Protein AF-A0A956IY37-F1 (afdb_monomer)

Foldseek 3Di:
DQDKDKDKDWDWDAAPVRDIDIDIDMDIDRDPVPDDDPVVVVVVVVVVVVVSVCVSPDDDDADADDDDDDDPVRVVVCCCVVPVCLVPPVQLPDPVHPVPCVPVPPPDPVRVVVCVVPPPPDAALVVPQDPLGQNAAEFDADPVNQWGKDKDWWAPPPPQWDDRNPFKIKHKYKYFDAAWDKKKKAKADPQVFFKKKWKWHRDPDDPDTDTDIDTHGDIDIDTDHGTMMMMITMTGYPRIGMMMMIIGGDDPPVPPPPDDDD

Mean predicted aligned error: 15.38 Å

Solvent-accessible surface area (backbone atoms only — not comparable to full-atom values): 15521 Å² total; per-residue (Å²): 132,82,68,75,42,73,52,77,47,81,46,76,44,68,25,96,87,68,49,76,44,76,46,78,52,77,49,76,38,73,48,77,85,72,53,76,49,74,68,54,50,53,54,51,50,54,50,51,52,54,51,48,52,50,59,52,69,48,80,85,78,70,81,76,67,74,93,79,88,69,54,75,66,62,43,52,49,49,46,39,68,71,42,47,64,48,67,34,69,74,42,42,72,35,89,92,45,86,38,77,51,61,86,51,77,92,59,50,73,65,57,54,46,52,51,56,74,67,43,72,83,72,74,55,54,82,85,59,72,62,83,44,56,55,43,35,61,64,56,56,64,43,95,84,64,54,30,35,59,45,78,45,69,33,34,88,87,34,94,67,46,43,62,39,79,80,52,40,31,31,34,62,29,14,42,74,37,88,63,58,47,48,28,40,38,36,31,48,39,61,65,89,51,62,33,34,38,40,37,32,52,43,47,100,47,91,87,75,46,68,73,49,75,40,44,38,72,38,73,46,80,43,81,42,63,58,43,56,25,31,36,34,41,35,22,34,59,98,46,60,45,63,41,33,40,39,39,36,62,54,78,78,79,89,75,86,84,86,86,85,80,132

Secondary structure (DSSP, 8-state):
----EEEEEEEEEE-TTS-EEEEEEEEEESSGGGSPPHHHHHHHHHHHHHHHHHHHTSPPPPP--S-----HHHHHHHHIIIIIGGG-HHHHT-TTS--TTTT-TT--HHHHHHHHHHS-----GGG-S---STTSPBPPBPTTSSEEEEEEEESTTSTT-EE-SSSEEEEEEEEEESS-EEEEEEEES-GGGT-EEEEEE--SSTT-S--EEEETT-EEEEEE-SEEEEEEEEEETT--EEEEEEEEEPP--TTSSS----

Structure (mmCIF, N/CA/C/O backbone):
data_AF-A0A956IY37-F1
#
_entry.id   AF-A0A956IY37-F1
#
loop_
_atom_site.group_PDB
_atom_site.id
_atom_site.type_symbol
_atom_site.label_atom_id
_atom_site.label_alt_id
_atom_site.label_comp_id
_atom_site.label_asym_id
_atom_site.label_entity_id
_atom_site.label_seq_id
_atom_site.pdbx_PDB_ins_code
_atom_site.Cartn_x
_atom_site.Cartn_y
_atom_site.Cartn_z
_atom_site.occupancy
_atom_site.B_iso_or_equiv
_atom_site.auth_seq_id
_atom_site.auth_comp_id
_atom_site.auth_asym_id
_atom_site.auth_atom_id
_atom_site.pdbx_PDB_model_num
ATOM 1 N N . ARG A 1 1 ? -2.951 0.974 46.883 1.00 65.00 1 ARG A N 1
ATOM 2 C CA . ARG A 1 1 ? -3.336 0.936 45.451 1.00 65.00 1 ARG A CA 1
ATOM 3 C C . ARG A 1 1 ? -4.842 1.131 45.406 1.00 65.00 1 ARG A C 1
ATOM 5 O O . ARG A 1 1 ? -5.520 0.386 46.097 1.00 65.00 1 ARG A O 1
ATOM 12 N N . LEU A 1 2 ? -5.338 2.161 44.720 1.00 73.81 2 LEU A N 1
ATOM 13 C CA . LEU A 1 2 ? -6.784 2.332 44.540 1.00 73.81 2 LEU A CA 1
ATOM 14 C C . LEU A 1 2 ? -7.316 1.191 43.657 1.00 73.81 2 LEU A C 1
ATOM 16 O O . LEU A 1 2 ? -6.579 0.760 42.763 1.00 73.81 2 LEU A O 1
ATOM 20 N N . PRO A 1 3 ? -8.529 0.671 43.914 1.00 84.81 3 PRO A N 1
ATOM 21 C CA . PRO A 1 3 ? -9.141 -0.313 43.035 1.00 84.81 3 PRO A CA 1
ATOM 22 C C . PRO A 1 3 ? -9.366 0.305 41.652 1.00 84.81 3 PRO A C 1
ATOM 24 O O . PRO A 1 3 ? -9.651 1.494 41.525 1.00 84.81 3 PRO A O 1
ATOM 27 N N . LEU A 1 4 ? -9.195 -0.511 40.620 1.00 92.38 4 LEU A N 1
ATOM 28 C CA . LEU A 1 4 ? -9.444 -0.144 39.233 1.00 92.38 4 LEU A CA 1
ATOM 29 C C . LEU A 1 4 ? -10.646 -0.944 38.756 1.00 92.38 4 LEU A C 1
ATOM 31 O O . LEU A 1 4 ? -10.737 -2.141 39.036 1.00 92.38 4 LEU A O 1
ATOM 35 N N . TRP A 1 5 ? -11.550 -0.283 38.044 1.00 95.00 5 TRP A N 1
ATOM 36 C CA . TRP A 1 5 ? -12.765 -0.894 37.528 1.00 95.00 5 TRP A CA 1
ATOM 37 C C . TRP A 1 5 ? -12.710 -0.891 36.012 1.00 95.00 5 TRP A C 1
ATOM 39 O O . TRP A 1 5 ? -12.365 0.117 35.394 1.00 95.00 5 TRP A O 1
ATOM 49 N N . GLN A 1 6 ? -13.050 -2.027 35.414 1.00 95.31 6 GLN A N 1
ATOM 50 C CA . GLN A 1 6 ? -13.080 -2.165 33.970 1.00 95.31 6 GLN A CA 1
ATOM 51 C C . GLN A 1 6 ? -14.354 -2.870 33.532 1.00 95.31 6 GLN A C 1
ATOM 53 O O . GLN A 1 6 ? -14.733 -3.899 34.091 1.00 95.31 6 GLN A O 1
ATOM 58 N N . VAL A 1 7 ? -14.972 -2.335 32.485 1.00 96.06 7 VAL A N 1
ATOM 59 C CA . VAL A 1 7 ? -15.970 -3.050 31.694 1.00 96.06 7 VAL A CA 1
ATOM 60 C C . VAL A 1 7 ? -15.386 -3.277 30.311 1.00 96.06 7 VAL A C 1
ATOM 62 O O . VAL A 1 7 ? -15.008 -2.331 29.617 1.00 96.06 7 VAL A O 1
ATOM 65 N N . LEU A 1 8 ? -15.316 -4.549 29.929 1.00 95.94 8 LEU A N 1
ATOM 66 C CA . LEU A 1 8 ? -14.858 -5.000 28.626 1.00 95.94 8 LEU A CA 1
ATOM 67 C C . LEU A 1 8 ? -16.022 -5.679 27.906 1.00 95.94 8 LEU A C 1
ATOM 69 O O . LEU A 1 8 ? -16.653 -6.582 28.455 1.00 95.94 8 LEU A O 1
ATOM 73 N N . VAL A 1 9 ? -16.286 -5.265 26.672 1.00 96.44 9 VAL A N 1
ATOM 74 C CA . VAL A 1 9 ? -17.235 -5.933 25.780 1.00 96.44 9 VAL A CA 1
ATOM 75 C C . VAL A 1 9 ? -16.490 -6.334 24.521 1.00 96.44 9 VAL A C 1
ATOM 77 O O . VAL A 1 9 ? -15.959 -5.478 23.816 1.00 96.44 9 VAL A O 1
ATOM 80 N N . ASN A 1 10 ? -16.480 -7.632 24.238 1.00 97.06 10 ASN A N 1
ATOM 81 C CA . ASN A 1 10 ? -15.944 -8.181 23.002 1.00 97.06 10 ASN A CA 1
ATOM 82 C C . ASN A 1 10 ? -17.111 -8.565 22.098 1.00 97.06 10 ASN A C 1
ATOM 84 O O . ASN A 1 10 ? -18.028 -9.273 22.516 1.00 97.06 10 ASN A O 1
ATOM 88 N N . LEU A 1 11 ? -17.080 -8.059 20.876 1.00 96.75 11 LEU A N 1
ATOM 89 C CA . LEU A 1 11 ? -18.036 -8.352 19.826 1.00 96.75 11 LEU A CA 1
ATOM 90 C C . LEU A 1 11 ? -17.279 -9.018 18.686 1.00 96.75 11 LEU A C 1
ATOM 92 O O . LEU A 1 11 ? -16.176 -8.600 18.337 1.00 96.75 11 LEU A O 1
ATOM 96 N N . GLU A 1 12 ? -17.899 -10.013 18.074 1.00 96.25 12 GLU A N 1
ATOM 97 C CA . GLU A 1 12 ? -17.374 -10.664 16.885 1.00 96.25 12 GLU A CA 1
ATOM 98 C C . GLU A 1 12 ? -18.498 -10.779 15.863 1.00 96.25 12 GLU A C 1
ATOM 100 O O . GLU A 1 12 ? -19.635 -11.119 16.198 1.00 96.25 12 GLU A O 1
ATOM 105 N N . LEU A 1 13 ? -18.188 -10.432 14.619 1.00 95.69 13 LEU A N 1
ATOM 106 C CA . LEU A 1 13 ? -19.083 -10.600 13.487 1.00 95.69 13 LEU A CA 1
ATOM 107 C C . LEU A 1 13 ? -18.309 -11.279 12.365 1.00 95.69 13 LEU A C 1
ATOM 109 O O . LEU A 1 13 ? -17.258 -10.792 11.967 1.00 95.69 13 LEU A O 1
ATOM 113 N N . THR A 1 14 ? -18.837 -12.375 11.838 1.00 93.00 14 THR A N 1
ATOM 114 C CA . THR A 1 14 ? -18.256 -13.066 10.684 1.00 93.00 14 THR A CA 1
ATOM 115 C C . THR A 1 14 ? -18.947 -12.581 9.412 1.00 93.00 14 THR A C 1
ATOM 117 O O . THR A 1 14 ? -20.179 -12.545 9.352 1.00 93.00 14 THR A O 1
ATOM 120 N N . SER A 1 15 ? -18.173 -12.170 8.407 1.00 88.56 15 SER A N 1
ATOM 121 C CA . SER A 1 15 ? -18.704 -11.788 7.095 1.00 88.56 15 SER A CA 1
ATOM 122 C C . SER A 1 15 ? -19.242 -13.005 6.329 1.00 88.56 15 SER A C 1
ATOM 124 O O . SER A 1 15 ? -18.978 -14.151 6.696 1.00 88.56 15 SER A O 1
ATOM 126 N N . GLY A 1 16 ? -19.970 -12.767 5.231 1.00 84.62 16 GLY A N 1
ATOM 127 C CA . GLY A 1 16 ? -20.423 -13.845 4.338 1.00 84.62 16 GLY A CA 1
ATOM 128 C C . GLY A 1 16 ? -19.272 -14.661 3.731 1.00 84.62 16 GLY A C 1
ATOM 129 O O . GLY A 1 16 ? -19.440 -15.846 3.471 1.00 84.62 16 GLY A O 1
ATOM 130 N N . GLU A 1 17 ? -18.093 -14.048 3.603 1.00 83.38 17 GLU A N 1
ATOM 131 C CA . GLU A 1 17 ? -16.849 -14.663 3.115 1.00 83.38 17 GLU A CA 1
ATOM 132 C C . GLU A 1 17 ? -16.040 -15.358 4.233 1.00 83.38 17 GLU A C 1
ATOM 134 O O . GLU A 1 17 ? -14.894 -15.752 4.032 1.00 83.38 17 GLU A O 1
ATOM 139 N N . GLY A 1 18 ? -16.591 -15.472 5.447 1.00 87.50 18 GLY A N 1
ATOM 140 C CA . GLY A 1 18 ? -15.930 -16.140 6.574 1.00 87.50 18 GLY A CA 1
ATOM 141 C C . GLY A 1 18 ? -14.864 -15.306 7.298 1.00 87.50 18 GLY A C 1
ATOM 142 O O . GLY A 1 18 ? -14.154 -15.837 8.150 1.00 87.50 18 GLY A O 1
ATOM 143 N N . VAL A 1 19 ? -14.742 -14.006 7.008 1.00 87.50 19 VAL A N 1
ATOM 144 C CA . VAL A 1 19 ? -13.769 -13.115 7.665 1.00 87.50 19 VAL A CA 1
ATOM 145 C C . VAL A 1 19 ? -14.327 -12.614 8.996 1.00 87.50 19 VAL A C 1
ATOM 147 O O . VAL A 1 19 ? -15.403 -12.015 9.035 1.00 87.50 19 VAL A O 1
ATOM 150 N N . ALA A 1 20 ? -13.593 -12.823 10.090 1.00 92.25 20 ALA A N 1
ATOM 151 C CA . ALA A 1 20 ? -13.956 -12.291 11.400 1.00 92.25 20 ALA A CA 1
ATOM 152 C C . ALA A 1 20 ? -13.642 -10.789 11.499 1.00 92.25 20 ALA A C 1
ATOM 154 O O . ALA A 1 20 ? -12.537 -10.342 11.193 1.00 92.25 20 ALA A O 1
ATOM 155 N N . VAL A 1 21 ? -14.614 -10.018 11.978 1.00 93.94 21 VAL A N 1
ATOM 156 C CA . VAL A 1 21 ? -14.502 -8.593 12.298 1.00 93.94 21 VAL A CA 1
ATOM 157 C C . VAL A 1 21 ? -14.614 -8.458 13.818 1.00 93.94 21 VAL A C 1
ATOM 159 O O . VAL A 1 21 ? -15.727 -8.329 14.335 1.00 93.94 21 VAL A O 1
ATOM 162 N N . PRO A 1 22 ? -13.498 -8.548 14.562 1.00 95.81 22 PRO A N 1
ATOM 163 C CA . PRO A 1 22 ? -13.513 -8.376 16.007 1.00 95.81 22 PRO A CA 1
ATOM 164 C C . PRO A 1 22 ? -13.653 -6.895 16.373 1.00 95.81 22 PRO A C 1
ATOM 166 O O . PRO A 1 22 ? -13.124 -6.010 15.698 1.00 95.81 22 PRO A O 1
ATOM 169 N N . TRP A 1 23 ? -14.343 -6.618 17.476 1.00 95.38 23 TRP A N 1
ATOM 170 C CA . TRP A 1 23 ? -14.463 -5.275 18.029 1.00 95.38 23 TRP A CA 1
ATOM 171 C C . TRP A 1 23 ? -14.466 -5.313 19.553 1.00 95.38 23 TRP A C 1
ATOM 173 O O . TRP A 1 23 ? -15.234 -6.055 20.164 1.00 95.38 23 TRP A O 1
ATOM 183 N N . THR A 1 24 ? -13.660 -4.457 20.175 1.00 95.31 24 THR A N 1
ATOM 184 C CA . THR A 1 24 ? -13.558 -4.373 21.634 1.00 95.31 24 THR A CA 1
ATOM 185 C C . THR A 1 24 ? -13.940 -2.979 22.114 1.00 95.31 24 THR A C 1
ATOM 187 O O . THR A 1 24 ? -13.387 -1.971 21.670 1.00 95.31 24 THR A O 1
ATOM 190 N N . LEU A 1 25 ? -14.884 -2.923 23.053 1.00 94.44 25 LEU A N 1
ATOM 191 C CA . LEU A 1 25 ? -15.194 -1.732 23.840 1.00 94.44 25 LEU A CA 1
ATOM 192 C C . LEU A 1 25 ? -14.576 -1.913 25.225 1.00 94.44 25 LEU A C 1
ATOM 194 O O . LEU A 1 25 ? -14.802 -2.935 25.871 1.00 94.44 25 LEU A O 1
ATOM 198 N N . SER A 1 26 ? -13.797 -0.934 25.675 1.00 94.44 26 SER A N 1
ATOM 199 C CA . SER A 1 26 ? -13.133 -0.973 26.977 1.00 94.44 26 SER A CA 1
ATOM 200 C C . SER A 1 26 ? -13.315 0.358 27.687 1.00 94.44 26 SER A C 1
ATOM 202 O O . SER A 1 26 ? -12.871 1.392 27.189 1.00 94.44 26 SER A O 1
ATOM 204 N N . HIS A 1 27 ? -13.926 0.306 28.867 1.00 95.31 27 HIS A N 1
ATOM 205 C CA . HIS A 1 27 ? -14.051 1.429 29.792 1.00 95.31 27 HIS A CA 1
ATOM 206 C C . HIS A 1 27 ? -13.256 1.099 31.042 1.00 95.31 27 HIS A C 1
ATOM 208 O O . HIS A 1 27 ? -13.514 0.076 31.672 1.00 95.31 27 HIS A O 1
ATOM 214 N N . PHE A 1 28 ? -12.277 1.935 31.372 1.00 94.06 28 PHE A N 1
ATOM 215 C CA . PHE A 1 28 ? -11.382 1.747 32.508 1.00 94.06 28 PHE A CA 1
ATOM 216 C C . PHE A 1 28 ? -11.399 3.009 33.366 1.00 94.06 28 PHE A C 1
ATOM 218 O O . PHE A 1 28 ? -11.067 4.088 32.876 1.00 94.06 28 PHE A O 1
ATOM 225 N N . VAL A 1 29 ? -11.797 2.869 34.628 1.00 94.81 29 VAL A N 1
ATOM 226 C CA . VAL A 1 29 ? -12.052 3.994 35.535 1.00 94.81 29 VAL A CA 1
ATOM 227 C C . VAL A 1 29 ? -11.498 3.721 36.930 1.00 94.81 29 VAL A C 1
ATOM 229 O O . VAL A 1 29 ? -11.239 2.575 37.316 1.00 94.81 29 VAL A O 1
ATOM 232 N N . ARG A 1 30 ? -11.290 4.795 37.695 1.00 94.12 30 ARG A N 1
ATOM 233 C CA . ARG A 1 30 ? -10.834 4.711 39.093 1.00 94.12 30 ARG A CA 1
ATOM 234 C C . ARG A 1 30 ? -11.999 4.715 40.076 1.00 94.12 30 ARG A C 1
ATOM 236 O O . ARG A 1 30 ? -11.871 4.140 41.153 1.00 94.12 30 ARG A O 1
ATOM 243 N N . ASP A 1 31 ? -13.115 5.324 39.694 1.00 93.00 31 ASP A N 1
ATOM 244 C CA . ASP A 1 31 ? -14.351 5.356 40.468 1.00 93.00 31 ASP A CA 1
ATOM 245 C C . ASP A 1 31 ? -15.429 4.539 39.731 1.00 93.00 31 ASP A C 1
ATOM 247 O O . ASP A 1 31 ? -15.702 4.813 38.562 1.00 93.00 31 ASP A O 1
ATOM 251 N N . PRO A 1 32 ? -16.053 3.525 40.360 1.00 92.44 32 PRO A N 1
ATOM 252 C CA . PRO A 1 32 ? -17.099 2.736 39.712 1.00 92.44 32 PRO A CA 1
ATOM 253 C C . PRO A 1 32 ? -18.319 3.571 39.291 1.00 92.44 32 PRO A C 1
ATOM 255 O O . PRO A 1 32 ? -19.050 3.143 38.400 1.00 92.44 32 PRO A O 1
ATOM 258 N N . ALA A 1 33 ? -18.542 4.751 39.881 1.00 93.81 33 ALA A N 1
ATOM 259 C CA . ALA A 1 33 ? -19.596 5.671 39.458 1.00 93.81 33 ALA A CA 1
ATOM 260 C C . ALA A 1 33 ? -19.339 6.291 38.069 1.00 93.81 33 ALA A C 1
ATOM 262 O O . ALA A 1 33 ? -20.278 6.766 37.434 1.00 93.81 33 ALA A O 1
ATOM 263 N N . GLU A 1 34 ? -18.094 6.258 37.580 1.00 94.38 34 GLU A N 1
ATOM 264 C CA . GLU A 1 34 ? -17.718 6.701 36.230 1.00 94.38 34 GLU A CA 1
ATOM 265 C C . GLU A 1 34 ? -17.950 5.616 35.167 1.00 94.38 34 GLU A C 1
ATOM 267 O O . GLU A 1 34 ? -17.789 5.876 33.972 1.00 94.38 34 GLU A O 1
ATOM 272 N N . LEU A 1 35 ? -18.313 4.389 35.567 1.00 95.88 35 LEU A N 1
ATOM 273 C CA . LEU A 1 35 ? -18.643 3.342 34.608 1.00 95.88 35 LEU A CA 1
ATOM 274 C C . LEU A 1 35 ? -19.881 3.737 33.790 1.00 95.88 35 LEU A C 1
ATOM 276 O O . LEU A 1 35 ? -20.847 4.282 34.332 1.00 95.88 35 LEU A O 1
ATOM 280 N N . PRO A 1 36 ? -19.901 3.420 32.485 1.00 96.12 36 PRO A N 1
ATOM 281 C CA . PRO A 1 36 ? -21.053 3.712 31.652 1.00 96.12 36 PRO A CA 1
ATOM 282 C C . PRO A 1 36 ? -22.284 2.955 32.150 1.00 96.12 36 PRO A C 1
ATOM 284 O O . PRO A 1 36 ? -22.212 1.795 32.571 1.00 96.12 36 PRO A O 1
ATOM 287 N N . SER A 1 37 ? -23.448 3.592 32.034 1.00 96.50 37 SER A N 1
ATOM 288 C CA . SER A 1 37 ? -24.704 2.916 32.326 1.00 96.50 37 SER A CA 1
ATOM 289 C C . SER A 1 37 ? -24.931 1.750 31.355 1.00 96.50 37 SER A C 1
ATOM 291 O O . SER A 1 37 ? -24.447 1.738 30.219 1.00 96.50 37 SER A O 1
ATOM 293 N N . VAL A 1 38 ? -25.759 0.781 31.754 1.00 95.31 38 VAL A N 1
ATOM 294 C CA . VAL A 1 38 ? -26.178 -0.310 30.855 1.00 95.31 38 VAL A CA 1
ATOM 295 C C . VAL A 1 38 ? -26.846 0.237 29.583 1.00 95.31 38 VAL A C 1
ATOM 297 O O . VAL A 1 38 ? -26.721 -0.353 28.508 1.00 95.31 38 VAL A O 1
ATOM 300 N N . GLY A 1 39 ? -27.558 1.365 29.685 1.00 97.50 39 GLY A N 1
ATOM 301 C CA . GLY A 1 39 ? -28.175 2.037 28.541 1.00 97.50 39 GLY A CA 1
ATOM 302 C C . GLY A 1 39 ? -27.140 2.581 27.554 1.00 97.50 39 GLY A C 1
ATOM 303 O O . GLY A 1 39 ? -27.269 2.354 26.347 1.00 97.50 39 GLY A O 1
ATOM 304 N N . ASP A 1 40 ? -26.093 3.228 28.066 1.00 96.75 40 ASP A N 1
ATOM 305 C CA . ASP A 1 40 ? -25.008 3.788 27.257 1.00 96.75 40 ASP A CA 1
ATOM 306 C C . ASP A 1 40 ? -24.176 2.691 26.595 1.00 96.75 40 ASP A C 1
ATOM 308 O O . ASP A 1 40 ? -23.954 2.751 25.383 1.00 96.75 40 ASP A O 1
ATOM 312 N N . LEU A 1 41 ? -23.838 1.629 27.336 1.00 96.94 41 LEU A N 1
ATOM 313 C CA . LEU A 1 41 ? -23.167 0.447 26.785 1.00 96.94 41 LEU A CA 1
ATOM 314 C C . LEU A 1 41 ? -23.974 -0.169 25.640 1.00 96.94 41 LEU A C 1
ATOM 316 O O . LEU A 1 41 ? -23.436 -0.412 24.564 1.00 96.94 41 LEU A O 1
ATOM 320 N N . LYS A 1 42 ? -25.291 -0.355 25.811 1.00 97.31 42 LYS A N 1
ATOM 321 C CA . LYS A 1 42 ? -26.158 -0.871 24.735 1.00 97.31 42 LYS A CA 1
ATOM 322 C C . LYS A 1 42 ? -26.152 0.038 23.506 1.00 97.31 42 LYS A C 1
ATOM 324 O O . LYS A 1 42 ? -26.185 -0.456 22.379 1.00 97.31 42 LYS A O 1
ATOM 329 N N . LYS A 1 43 ? -26.144 1.359 23.697 1.00 98.00 43 LYS A N 1
ATOM 330 C CA . LYS A 1 43 ? -26.094 2.330 22.597 1.00 98.00 43 LYS A CA 1
ATOM 331 C C . LYS A 1 43 ? -24.757 2.264 21.858 1.00 98.00 43 LYS A C 1
ATOM 333 O O . LYS A 1 43 ? -24.754 2.273 20.628 1.00 98.00 43 LYS A O 1
ATOM 338 N N . GLU A 1 44 ? -23.651 2.160 22.585 1.00 97.31 44 GLU A N 1
ATOM 339 C CA . GLU A 1 44 ? -22.310 2.013 22.018 1.00 97.31 44 GLU A CA 1
ATOM 340 C C . GLU A 1 44 ? -22.154 0.684 21.269 1.00 97.31 44 GLU A C 1
ATOM 342 O O . GLU A 1 44 ? -21.752 0.685 20.108 1.00 97.31 44 GLU A O 1
ATOM 347 N N . MET A 1 45 ? -22.593 -0.429 21.864 1.00 97.56 45 MET A N 1
ATOM 348 C CA . MET A 1 45 ? -22.603 -1.747 21.222 1.00 97.56 45 MET A CA 1
ATOM 349 C C . MET A 1 45 ? -23.394 -1.735 19.911 1.00 97.56 45 MET A C 1
ATOM 351 O O . MET A 1 45 ? -22.926 -2.263 18.909 1.00 97.56 45 MET A O 1
ATOM 355 N N . ARG A 1 46 ? -24.572 -1.097 19.869 1.00 97.75 46 ARG A N 1
ATOM 356 C CA . ARG A 1 46 ? -25.353 -0.980 18.622 1.00 97.75 46 ARG A CA 1
ATOM 357 C C . ARG A 1 46 ? -24.610 -0.203 17.536 1.00 97.75 46 ARG A C 1
ATOM 359 O O . ARG A 1 46 ? -24.679 -0.596 16.374 1.00 97.75 46 ARG A O 1
ATOM 366 N N . ARG A 1 47 ? -23.897 0.870 17.901 1.00 97.25 47 ARG A N 1
ATOM 367 C CA . ARG A 1 47 ? -23.057 1.633 16.962 1.00 97.25 47 ARG A CA 1
ATOM 368 C C . ARG A 1 47 ? -21.896 0.785 16.447 1.00 97.25 47 ARG A C 1
ATOM 370 O O . ARG A 1 47 ? -21.692 0.739 15.238 1.00 97.25 47 ARG A O 1
ATOM 377 N N . ALA A 1 48 ? -21.208 0.069 17.337 1.00 96.50 48 ALA A N 1
ATOM 378 C CA . ALA A 1 48 ? -20.137 -0.851 16.965 1.00 96.50 48 ALA A CA 1
ATOM 379 C C . ALA A 1 48 ? -20.643 -1.930 15.997 1.00 96.50 48 ALA A C 1
ATOM 381 O O . ALA A 1 48 ? -20.075 -2.100 14.927 1.00 96.50 48 ALA A O 1
ATOM 382 N N . ILE A 1 49 ? -21.782 -2.570 16.288 1.00 97.00 49 ILE A N 1
ATOM 383 C CA . ILE A 1 49 ? -22.394 -3.574 15.399 1.00 97.00 49 ILE A CA 1
ATOM 384 C C . ILE A 1 49 ? -22.722 -2.984 14.020 1.00 97.00 49 ILE A C 1
ATOM 386 O O . ILE A 1 49 ? -22.521 -3.646 13.003 1.00 97.00 49 ILE A O 1
ATOM 390 N N . GLN A 1 50 ? -23.219 -1.745 13.954 1.00 97.31 50 GLN A N 1
ATOM 391 C CA . GLN A 1 50 ? -23.483 -1.080 12.676 1.00 97.31 50 GLN A CA 1
ATOM 392 C C . GLN A 1 50 ? -22.193 -0.870 11.868 1.00 97.31 50 GLN A C 1
ATOM 394 O O . GLN A 1 50 ? -22.183 -1.142 10.669 1.00 97.31 50 GLN A O 1
ATOM 399 N N . GLN A 1 51 ? -21.107 -0.441 12.516 1.00 95.38 51 GLN A N 1
ATOM 400 C CA . GLN A 1 51 ? -19.799 -0.283 11.872 1.00 95.38 51 GLN A CA 1
ATOM 401 C C . GLN A 1 51 ? -19.212 -1.630 11.436 1.00 95.38 51 GLN A C 1
ATOM 403 O O . GLN A 1 51 ? -18.760 -1.759 10.302 1.00 95.38 51 GLN A O 1
ATOM 408 N N . MET A 1 52 ? -19.287 -2.655 12.287 1.00 96.44 52 MET A N 1
ATOM 409 C CA . MET A 1 52 ? -18.836 -4.011 11.962 1.00 96.44 52 MET A CA 1
ATOM 410 C C . MET A 1 52 ? -19.559 -4.557 10.729 1.00 96.44 52 MET A C 1
ATOM 412 O O . MET A 1 52 ? 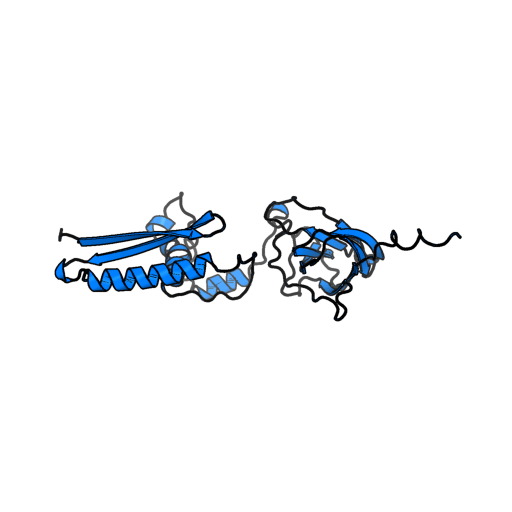-18.922 -5.146 9.864 1.00 96.44 52 MET A O 1
ATOM 416 N N . ARG A 1 53 ? -20.872 -4.314 10.601 1.00 95.56 53 ARG A N 1
ATOM 417 C CA . ARG A 1 53 ? -21.642 -4.691 9.404 1.00 95.56 53 ARG A CA 1
ATOM 418 C C . ARG A 1 53 ? -21.160 -3.968 8.151 1.00 95.56 53 ARG A C 1
ATOM 420 O O . ARG A 1 53 ? -21.035 -4.611 7.118 1.00 95.56 53 ARG A O 1
ATOM 427 N N . GLN A 1 54 ? -20.868 -2.670 8.244 1.00 94.56 54 GLN A N 1
ATOM 428 C CA . GLN A 1 54 ? -20.321 -1.905 7.118 1.00 94.56 54 GLN A CA 1
ATOM 429 C C . GLN A 1 54 ? -18.961 -2.453 6.679 1.00 94.56 54 GLN A C 1
ATOM 431 O O . GLN A 1 54 ? -18.761 -2.662 5.487 1.00 94.56 54 GLN A O 1
ATOM 436 N N . ILE A 1 55 ? -18.069 -2.743 7.633 1.00 91.88 55 ILE A N 1
ATOM 437 C CA . ILE A 1 55 ? -16.750 -3.339 7.369 1.00 91.88 55 ILE A CA 1
ATOM 438 C C . ILE A 1 55 ? -16.901 -4.722 6.733 1.00 91.88 55 ILE A C 1
ATOM 440 O O . ILE A 1 55 ? -16.263 -5.004 5.728 1.00 91.88 55 ILE A O 1
ATOM 444 N N . ALA A 1 56 ? -17.776 -5.570 7.274 1.00 93.06 56 ALA A N 1
ATOM 445 C CA . ALA A 1 56 ? -17.998 -6.914 6.752 1.00 93.06 56 ALA A CA 1
ATOM 446 C C . ALA A 1 56 ? -18.592 -6.929 5.336 1.00 93.06 56 ALA A C 1
ATOM 448 O O . ALA A 1 56 ? -18.380 -7.891 4.605 1.00 93.06 56 ALA A O 1
ATOM 449 N N . SER A 1 57 ? -19.335 -5.884 4.958 1.00 91.38 57 SER A N 1
ATOM 450 C CA . SER A 1 57 ? -19.853 -5.691 3.597 1.00 91.38 57 SER A CA 1
ATOM 451 C C . SER A 1 57 ? -18.920 -4.896 2.680 1.00 91.38 57 SER A C 1
ATOM 453 O O . SER A 1 57 ? -19.245 -4.701 1.511 1.00 91.38 57 SER A O 1
ATOM 455 N N . ALA A 1 58 ? -17.813 -4.364 3.205 1.00 90.12 58 ALA A N 1
ATOM 456 C CA . ALA A 1 58 ? -16.924 -3.513 2.432 1.00 90.12 58 ALA A CA 1
ATOM 457 C C . ALA A 1 58 ? -16.179 -4.346 1.377 1.00 90.12 58 ALA A C 1
ATOM 459 O O . ALA A 1 58 ? -15.786 -5.482 1.655 1.00 90.12 58 ALA A O 1
ATOM 460 N N . PRO A 1 59 ? -15.953 -3.795 0.172 1.00 84.50 59 PRO A N 1
ATOM 461 C CA . PRO A 1 59 ? -15.172 -4.482 -0.842 1.00 84.50 59 PRO A CA 1
ATOM 462 C C . PRO A 1 59 ? -13.743 -4.698 -0.343 1.00 84.50 59 PRO A C 1
ATOM 464 O O . PRO A 1 59 ? -13.138 -3.813 0.266 1.00 84.50 59 PRO A O 1
ATOM 467 N N . THR A 1 60 ? -13.183 -5.870 -0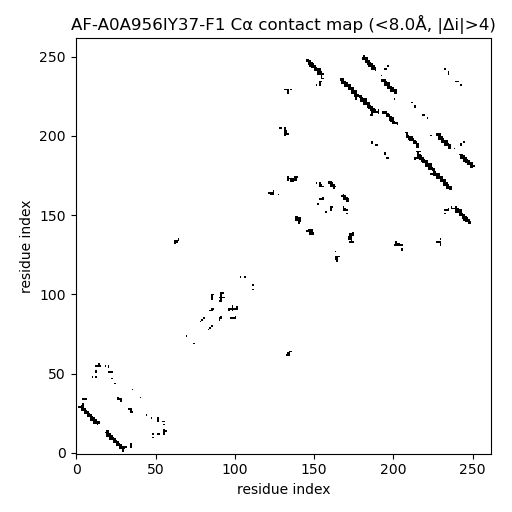.632 1.00 80.50 60 THR A N 1
ATOM 468 C CA . THR A 1 60 ? -11.776 -6.146 -0.349 1.00 80.50 60 THR A CA 1
ATOM 469 C C . THR A 1 60 ? -10.901 -5.213 -1.178 1.00 80.50 60 THR A C 1
ATOM 471 O O . THR A 1 60 ? -10.899 -5.265 -2.408 1.00 80.50 60 THR A O 1
ATOM 474 N N . LEU A 1 61 ? -10.146 -4.353 -0.497 1.00 76.38 61 LEU A N 1
ATOM 475 C CA . LEU A 1 61 ? -9.150 -3.508 -1.141 1.00 76.38 61 LEU A CA 1
ATOM 476 C C . LEU A 1 61 ? -7.935 -4.354 -1.537 1.00 76.38 61 LEU A C 1
ATOM 478 O O . LEU A 1 61 ? -7.452 -5.178 -0.759 1.00 76.38 61 LEU A O 1
ATOM 482 N N . ARG A 1 62 ? -7.436 -4.136 -2.756 1.00 74.88 62 ARG A N 1
ATOM 483 C CA . ARG A 1 62 ? -6.124 -4.641 -3.184 1.00 74.88 62 ARG A CA 1
ATOM 484 C C . ARG A 1 62 ? -5.020 -3.755 -2.595 1.00 74.88 62 ARG A C 1
ATOM 486 O O . ARG A 1 62 ? -5.302 -2.673 -2.080 1.00 74.88 62 ARG A O 1
ATOM 493 N N . ALA A 1 63 ? -3.771 -4.215 -2.670 1.00 79.12 63 ALA A N 1
ATOM 494 C CA . ALA A 1 63 ? -2.619 -3.419 -2.250 1.00 79.12 63 ALA A CA 1
ATOM 495 C C . ALA A 1 63 ? -2.640 -2.047 -2.943 1.00 79.12 63 ALA A C 1
ATOM 497 O O . ALA A 1 63 ? -2.794 -1.961 -4.161 1.00 79.12 63 ALA A O 1
ATOM 498 N N . TYR A 1 64 ? -2.515 -0.985 -2.154 1.00 75.31 64 TYR A N 1
ATOM 499 C CA . TYR A 1 64 ? -2.616 0.397 -2.604 1.00 75.31 64 TYR A CA 1
ATOM 500 C C . TYR A 1 64 ? -1.506 1.212 -1.949 1.00 75.31 64 TYR A C 1
ATOM 502 O O . TYR A 1 64 ? -1.335 1.153 -0.732 1.00 75.31 64 TYR A O 1
ATOM 510 N N . SER A 1 65 ? -0.778 1.985 -2.754 1.00 80.81 65 SER A N 1
ATOM 511 C CA . SER A 1 65 ? 0.158 2.994 -2.264 1.00 80.81 65 SER A CA 1
ATOM 512 C C . SER A 1 65 ? -0.374 4.370 -2.622 1.00 80.81 65 SER A C 1
ATOM 514 O O . SER A 1 65 ? -0.463 4.742 -3.791 1.00 80.81 65 SER A O 1
ATOM 516 N N . GLY A 1 66 ? -0.737 5.131 -1.600 1.00 80.00 66 GLY A N 1
ATOM 517 C CA . GLY A 1 66 ? -1.259 6.476 -1.751 1.00 80.00 66 GLY A CA 1
ATOM 518 C C . GLY A 1 66 ? -1.617 7.081 -0.399 1.00 80.00 66 GLY A C 1
ATOM 519 O O . GLY A 1 66 ? -1.307 6.497 0.641 1.00 80.00 66 GLY A O 1
ATOM 520 N N . PRO A 1 67 ? -2.252 8.263 -0.387 1.00 83.19 67 PRO A N 1
ATOM 521 C CA . PRO A 1 67 ? -2.605 8.933 0.855 1.00 83.19 67 PRO A CA 1
ATOM 522 C C . PRO A 1 67 ? -3.578 8.090 1.685 1.00 83.19 67 PRO A C 1
ATOM 524 O O . PRO A 1 67 ? -4.546 7.535 1.163 1.00 83.19 67 PRO A O 1
ATOM 527 N N . VAL A 1 68 ? -3.333 8.045 2.995 1.00 86.62 68 VAL A N 1
ATOM 528 C CA . VAL A 1 68 ? -4.186 7.382 3.986 1.00 86.62 68 VAL A CA 1
ATOM 529 C C . VAL A 1 68 ? -4.690 8.428 4.971 1.00 86.62 68 VAL A C 1
ATOM 531 O O . VAL A 1 68 ? -3.909 9.210 5.510 1.00 86.62 68 VAL A O 1
ATOM 534 N N . LEU A 1 69 ? -5.997 8.427 5.235 1.00 90.44 69 LEU A N 1
ATOM 535 C CA . LEU A 1 69 ? -6.589 9.226 6.303 1.00 90.44 69 LEU A CA 1
ATOM 536 C C . LEU A 1 69 ? -6.737 8.361 7.557 1.00 90.44 69 LEU A C 1
ATOM 538 O O . LEU A 1 69 ? -7.533 7.422 7.582 1.00 90.44 69 LEU A O 1
ATOM 542 N N . LEU A 1 70 ? -5.982 8.684 8.605 1.00 89.94 70 LEU A N 1
ATOM 543 C CA . LEU A 1 70 ? -6.043 7.965 9.874 1.00 89.94 70 LEU A CA 1
ATOM 544 C C . LEU A 1 70 ? -7.057 8.610 10.817 1.00 89.94 70 LEU A C 1
ATOM 546 O O . LEU A 1 70 ? -7.006 9.808 11.095 1.00 89.94 70 LEU A O 1
ATOM 550 N N . GLY A 1 71 ? -7.954 7.790 11.364 1.00 89.56 71 GLY A N 1
ATOM 551 C CA . GLY A 1 71 ? -8.769 8.198 12.504 1.00 89.56 71 GLY A CA 1
ATOM 552 C C . GLY A 1 71 ? -7.909 8.406 13.763 1.00 89.56 71 GLY A C 1
ATOM 553 O O . GLY A 1 71 ? -6.802 7.868 13.843 1.00 89.56 71 GLY A O 1
ATOM 554 N N . PRO A 1 72 ? -8.418 9.105 14.794 1.00 90.69 72 PRO A N 1
ATOM 555 C CA . PRO A 1 72 ? -7.628 9.459 15.978 1.00 90.69 72 PRO A CA 1
ATOM 556 C C . PRO A 1 72 ? -6.970 8.269 16.694 1.00 90.69 72 PRO A C 1
ATOM 558 O O . PRO A 1 72 ? -5.809 8.347 17.085 1.00 90.69 72 PRO A O 1
ATOM 561 N N . ARG A 1 73 ? -7.690 7.146 16.846 1.00 86.06 73 ARG A N 1
ATOM 562 C CA . ARG A 1 73 ? -7.170 5.937 17.512 1.00 86.06 73 ARG A CA 1
ATOM 563 C C . ARG A 1 73 ? -6.045 5.260 16.706 1.00 86.06 73 ARG A C 1
ATOM 565 O O . ARG A 1 73 ? -4.965 5.111 17.271 1.00 86.06 73 ARG A O 1
ATOM 572 N N . PRO A 1 74 ? -6.238 4.893 15.419 1.00 89.62 74 PRO A N 1
ATOM 573 C CA . PRO A 1 74 ? -5.145 4.391 14.584 1.00 89.62 74 PRO A CA 1
ATOM 574 C C . PRO A 1 74 ? -3.951 5.343 14.487 1.00 89.62 74 PRO A C 1
ATOM 576 O O . PRO A 1 74 ? -2.823 4.874 14.506 1.00 89.62 74 PRO A O 1
ATOM 579 N N . ALA A 1 75 ? -4.177 6.661 14.426 1.00 92.25 75 ALA A N 1
ATOM 580 C CA . ALA A 1 75 ? -3.093 7.643 14.410 1.00 92.25 75 ALA A CA 1
ATOM 581 C C . ALA A 1 75 ? -2.266 7.600 15.705 1.00 92.25 75 ALA A C 1
ATOM 583 O O . ALA A 1 75 ? -1.042 7.536 15.650 1.00 92.25 75 ALA A O 1
ATOM 584 N N . GLY A 1 76 ? -2.924 7.572 16.869 1.00 91.44 76 GLY A N 1
ATOM 585 C CA . GLY A 1 76 ? -2.243 7.444 18.158 1.00 91.44 76 GLY A CA 1
ATOM 586 C C . GLY A 1 76 ? -1.459 6.137 18.283 1.00 91.44 76 GLY A C 1
ATOM 587 O O . GLY A 1 76 ? -0.314 6.159 18.727 1.00 91.44 76 GLY A O 1
ATOM 588 N N . LEU A 1 77 ? -2.041 5.018 17.837 1.00 90.06 77 LEU A N 1
ATOM 589 C CA . LEU A 1 77 ? -1.357 3.724 17.820 1.00 90.06 77 LEU A CA 1
ATOM 590 C C . LEU A 1 77 ? -0.159 3.732 16.867 1.00 90.06 77 LEU A C 1
ATOM 592 O O . LEU A 1 77 ? 0.918 3.306 17.257 1.00 90.06 77 LEU A O 1
ATOM 596 N N . LEU A 1 78 ? -0.314 4.269 15.653 1.00 88.75 78 LEU A N 1
ATOM 597 C CA . LEU A 1 78 ? 0.791 4.397 14.706 1.00 88.75 78 LEU A CA 1
ATOM 598 C C . LEU A 1 78 ? 1.939 5.190 15.325 1.00 88.75 78 LEU A C 1
ATOM 600 O O . LEU A 1 78 ? 3.072 4.744 15.250 1.00 88.75 78 LEU A O 1
ATOM 604 N N . MET A 1 79 ? 1.665 6.323 15.975 1.00 87.94 79 MET A N 1
ATOM 605 C CA . MET A 1 79 ? 2.721 7.108 16.622 1.00 87.94 79 MET A CA 1
ATOM 606 C C . MET A 1 79 ? 3.337 6.378 17.821 1.00 87.94 79 MET A C 1
ATOM 608 O O . MET A 1 79 ? 4.548 6.452 18.022 1.00 87.94 79 MET A O 1
ATOM 612 N N . HIS A 1 80 ? 2.538 5.644 18.596 1.00 89.38 80 HIS A N 1
ATOM 613 C CA . HIS A 1 80 ? 3.032 4.824 19.702 1.00 89.38 80 HIS A CA 1
ATOM 614 C C . HIS A 1 80 ? 3.993 3.729 19.220 1.00 89.38 80 HIS A C 1
ATOM 616 O O . HIS A 1 80 ? 5.097 3.603 19.748 1.00 89.38 80 HIS A O 1
ATOM 622 N N . GLU A 1 81 ? 3.598 2.996 18.180 1.00 85.69 81 GLU A N 1
ATOM 623 C CA . GLU A 1 81 ? 4.383 1.897 17.625 1.00 85.69 81 GLU A CA 1
ATOM 624 C C . GLU A 1 81 ? 5.572 2.397 16.815 1.00 85.69 81 GLU A C 1
ATOM 626 O O . GLU A 1 81 ? 6.665 1.857 16.948 1.00 85.69 81 GLU A O 1
ATOM 631 N N . ALA A 1 82 ? 5.382 3.419 15.973 1.00 82.75 82 ALA A N 1
ATOM 632 C CA . ALA A 1 82 ? 6.412 3.966 15.094 1.00 82.75 82 ALA A CA 1
ATOM 633 C C . ALA A 1 82 ? 7.474 4.745 15.878 1.00 82.75 82 ALA A C 1
ATOM 635 O O . ALA A 1 82 ? 8.661 4.585 15.603 1.00 82.75 82 ALA A O 1
ATOM 636 N N . LEU A 1 83 ? 7.069 5.548 16.865 1.00 82.31 83 LEU A N 1
ATOM 637 C CA . LEU A 1 83 ? 7.968 6.447 17.591 1.00 82.31 83 LEU A CA 1
ATOM 638 C C . LEU A 1 83 ? 8.057 6.126 19.080 1.00 82.31 83 LEU A C 1
ATOM 640 O O . LEU A 1 83 ? 9.164 6.059 19.599 1.00 82.31 83 LEU A O 1
ATOM 644 N N . GLY A 1 84 ? 6.928 5.915 19.760 1.00 84.38 84 GLY A N 1
ATOM 645 C CA . GLY A 1 84 ? 6.857 5.820 21.224 1.00 84.38 84 GLY A CA 1
ATOM 646 C C . GLY A 1 84 ? 7.893 4.867 21.813 1.00 84.38 84 GLY A C 1
ATOM 647 O O . GLY A 1 84 ? 8.838 5.303 22.467 1.00 84.38 84 GLY A O 1
ATOM 648 N N . HIS A 1 85 ? 7.775 3.583 21.487 1.00 82.75 85 HIS A N 1
ATOM 649 C CA . HIS A 1 85 ? 8.715 2.561 21.944 1.00 82.75 85 HIS A CA 1
ATOM 650 C C . HIS A 1 85 ? 10.164 2.784 21.490 1.00 82.75 85 HIS A C 1
ATOM 652 O O . HIS A 1 85 ? 11.099 2.407 22.195 1.00 82.75 85 HIS A O 1
ATOM 658 N N . ARG A 1 86 ? 10.366 3.416 20.328 1.00 84.25 86 ARG A N 1
ATOM 659 C CA . ARG A 1 86 ? 11.701 3.687 19.770 1.00 84.25 86 ARG A CA 1
ATOM 660 C C . ARG A 1 86 ? 12.398 4.876 20.433 1.00 84.25 86 ARG A C 1
ATOM 662 O O . ARG A 1 86 ? 13.606 5.006 20.283 1.00 84.25 86 ARG A O 1
ATOM 669 N N . LEU A 1 87 ? 11.663 5.710 21.168 1.00 84.19 87 LEU A N 1
ATOM 670 C CA . LEU A 1 87 ? 12.190 6.848 21.927 1.00 84.19 87 LEU A CA 1
ATOM 671 C C . LEU A 1 87 ? 12.397 6.528 23.417 1.00 84.19 87 LEU A C 1
ATOM 673 O O . LEU A 1 87 ? 12.893 7.365 24.171 1.00 84.19 87 LEU A O 1
ATOM 677 N N . GLU A 1 88 ? 12.036 5.326 23.868 1.00 87.19 88 GLU A N 1
ATOM 678 C CA . GLU A 1 88 ? 12.254 4.904 25.250 1.00 87.19 88 GLU A CA 1
ATOM 679 C C . GLU A 1 88 ? 13.747 4.650 25.506 1.00 87.19 88 GLU A C 1
ATOM 681 O O . GLU A 1 88 ? 14.329 3.687 25.006 1.00 87.19 88 GLU A O 1
ATOM 686 N N . GLY A 1 89 ? 14.375 5.489 26.337 1.00 83.44 89 GLY A N 1
ATOM 687 C CA . GLY A 1 89 ? 15.815 5.407 26.612 1.00 83.44 89 GLY A CA 1
ATOM 688 C C . GLY A 1 89 ? 16.278 4.045 27.144 1.00 83.44 89 GLY A C 1
ATOM 689 O O . GLY A 1 89 ? 17.344 3.566 26.769 1.00 83.44 89 GLY A O 1
ATOM 690 N N . SER A 1 90 ? 15.458 3.368 27.955 1.00 85.00 90 SER A N 1
ATOM 691 C CA . SER A 1 90 ? 15.748 2.003 28.420 1.00 85.00 90 SER A CA 1
ATOM 692 C C . SER A 1 90 ? 15.823 0.992 27.271 1.00 85.00 90 SER A C 1
ATOM 694 O O . SER A 1 90 ? 16.661 0.093 27.305 1.00 85.00 90 SER A O 1
ATOM 696 N N . ARG A 1 91 ? 14.986 1.148 26.238 1.00 83.19 91 ARG A N 1
ATOM 697 C CA . ARG A 1 91 ? 14.972 0.284 25.049 1.00 83.19 91 ARG A CA 1
ATOM 698 C C . ARG A 1 91 ? 16.113 0.615 24.096 1.00 83.19 91 ARG A C 1
ATOM 700 O O . ARG A 1 91 ? 16.705 -0.300 23.540 1.00 83.19 91 ARG A O 1
ATOM 707 N N . LEU A 1 92 ? 16.507 1.884 23.985 1.00 81.38 92 LEU A N 1
ATOM 708 C CA . LEU A 1 92 ? 17.684 2.295 23.204 1.00 81.38 92 LEU A CA 1
ATOM 709 C C . LEU A 1 92 ? 19.004 1.702 23.730 1.00 81.38 92 LEU A C 1
ATOM 711 O O . LEU A 1 92 ? 19.957 1.542 22.969 1.00 81.38 92 LEU A O 1
ATOM 715 N N . LEU A 1 93 ? 19.058 1.347 25.015 1.00 82.00 93 LEU A N 1
ATOM 716 C CA . LEU A 1 93 ? 20.207 0.680 25.636 1.00 82.00 93 LEU A CA 1
ATOM 717 C C . LEU A 1 93 ? 20.113 -0.856 25.598 1.00 82.00 93 LEU A C 1
ATOM 719 O O . LEU A 1 93 ? 21.083 -1.536 25.929 1.00 82.00 93 LEU A O 1
ATOM 723 N N . SER A 1 94 ? 18.967 -1.413 25.197 1.00 83.31 94 SER A N 1
ATOM 724 C CA . SE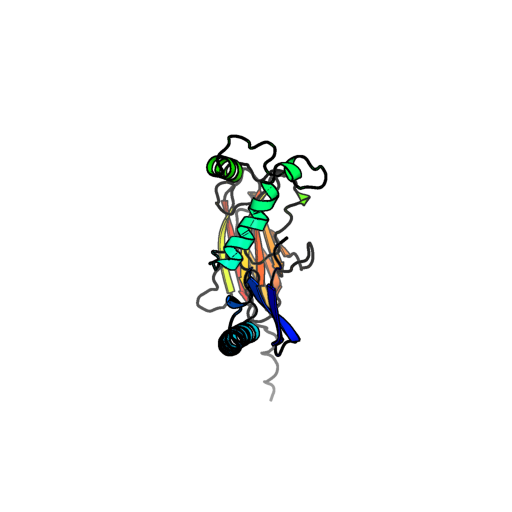R A 1 94 ? 18.722 -2.857 25.157 1.00 83.31 94 SER A CA 1
ATOM 725 C C . SER A 1 94 ? 19.161 -3.452 23.823 1.00 83.31 94 SER A C 1
ATOM 727 O O . SER A 1 94 ? 18.683 -3.040 22.769 1.00 83.31 94 SER A O 1
ATOM 729 N N . SER A 1 95 ? 20.044 -4.450 23.840 1.00 80.88 95 SER A N 1
ATOM 730 C CA . SER A 1 95 ? 20.554 -5.104 22.623 1.00 80.88 95 SER A CA 1
ATOM 731 C C . SER A 1 95 ? 19.508 -5.919 21.850 1.00 80.88 95 SER A C 1
ATOM 733 O O . SER A 1 95 ? 19.755 -6.270 20.702 1.00 80.88 95 SER A O 1
ATOM 735 N N . GLY A 1 96 ? 18.355 -6.223 22.457 1.00 81.25 96 GLY A N 1
ATOM 736 C CA . GLY A 1 96 ? 17.246 -6.939 21.809 1.00 81.25 96 GLY A CA 1
ATOM 737 C C . GLY A 1 96 ? 16.250 -6.039 21.072 1.00 81.25 96 GLY A C 1
ATOM 738 O O . GLY A 1 96 ? 15.243 -6.530 20.573 1.00 81.25 96 GLY A O 1
ATOM 739 N N . GLU A 1 97 ? 16.495 -4.731 21.037 1.00 83.06 97 GLU A N 1
ATOM 740 C CA . GLU A 1 97 ? 15.596 -3.726 20.471 1.00 83.06 97 GLU A CA 1
ATOM 741 C C . GLU A 1 97 ? 16.198 -3.092 19.215 1.00 83.06 97 GLU A C 1
ATOM 743 O O . GLU A 1 97 ? 17.406 -3.131 19.000 1.00 83.06 97 GLU A O 1
ATOM 748 N N . GLY A 1 98 ? 15.365 -2.457 18.386 1.00 77.62 98 GLY A N 1
ATOM 749 C CA . GLY A 1 98 ? 15.819 -1.861 17.122 1.00 77.62 98 GLY A CA 1
ATOM 750 C C . GLY A 1 98 ? 16.764 -0.658 17.264 1.00 77.62 98 GLY A C 1
ATOM 751 O O . GLY A 1 98 ? 17.384 -0.279 16.278 1.00 77.62 98 GLY A O 1
ATOM 752 N N . GLN A 1 99 ? 16.856 -0.042 18.453 1.00 81.81 99 GLN A N 1
ATOM 753 C CA . GLN A 1 99 ? 17.738 1.099 18.777 1.00 81.81 99 GLN A CA 1
ATOM 754 C C . GLN A 1 99 ? 17.719 2.259 17.753 1.00 81.81 99 GLN A C 1
ATOM 756 O O . GLN A 1 99 ? 18.697 2.986 17.616 1.00 81.81 99 GLN A O 1
ATOM 761 N N . THR A 1 100 ? 16.599 2.460 17.048 1.00 77.06 100 THR A N 1
ATOM 762 C CA . THR A 1 100 ? 16.515 3.287 15.828 1.00 77.06 100 THR A CA 1
ATOM 763 C C . THR A 1 100 ? 16.989 4.733 15.996 1.00 77.06 100 THR A C 1
ATOM 765 O O . THR A 1 100 ? 17.555 5.281 15.061 1.00 77.06 100 THR A O 1
ATOM 768 N N . PHE A 1 101 ? 16.784 5.342 17.168 1.00 79.25 101 PHE A N 1
ATOM 769 C CA . PHE A 1 101 ? 17.135 6.746 17.437 1.00 79.25 101 PHE A CA 1
ATOM 770 C C . PHE A 1 101 ? 18.308 6.912 18.410 1.00 79.25 101 PHE A C 1
ATOM 772 O O . PHE A 1 101 ? 18.487 7.983 18.984 1.00 79.25 101 PHE A O 1
ATOM 779 N N . LYS A 1 102 ? 19.091 5.854 18.649 1.00 82.25 102 LYS A N 1
ATOM 780 C CA . LYS A 1 102 ? 20.161 5.864 19.656 1.00 82.25 102 LYS A CA 1
ATOM 781 C C . LYS A 1 102 ? 21.205 6.957 19.412 1.00 82.25 102 LYS A C 1
ATOM 783 O O . LYS A 1 102 ? 21.646 7.583 20.373 1.00 82.25 102 LYS A O 1
ATOM 788 N N . ASP A 1 103 ? 21.547 7.188 18.148 1.00 82.75 103 ASP A N 1
ATOM 789 C CA . ASP A 1 103 ? 22.606 8.118 17.749 1.00 82.75 103 ASP A CA 1
ATOM 790 C C . ASP A 1 103 ? 22.066 9.483 17.277 1.00 82.75 103 ASP A C 1
ATOM 792 O O . ASP A 1 103 ? 22.849 10.370 16.970 1.00 82.75 103 ASP A O 1
ATOM 796 N N . SER A 1 104 ? 20.742 9.689 17.284 1.00 79.25 104 SER A N 1
ATOM 797 C CA . SER A 1 104 ? 20.080 10.917 16.798 1.00 79.25 104 SER A CA 1
ATOM 798 C C . SER A 1 104 ? 19.773 11.926 17.915 1.00 79.25 104 SER A C 1
ATOM 800 O O . SER A 1 104 ? 18.814 12.698 17.845 1.00 79.25 104 SER A O 1
ATOM 802 N N . LEU A 1 105 ? 20.536 11.900 19.011 1.00 81.19 105 LEU A N 1
ATOM 803 C CA . LEU A 1 105 ? 20.333 12.821 20.129 1.00 81.19 105 LEU A CA 1
ATOM 804 C C . LEU A 1 105 ? 20.745 14.246 19.743 1.00 81.19 105 LEU A C 1
ATOM 806 O O . LEU A 1 105 ? 21.905 14.508 19.445 1.00 81.19 105 LEU A O 1
ATOM 810 N N . GLY A 1 106 ? 19.794 15.178 19.832 1.00 84.38 106 GLY A N 1
ATOM 811 C CA . GLY A 1 106 ? 20.003 16.583 19.469 1.00 84.38 106 GLY A CA 1
ATOM 812 C C . GLY A 1 106 ? 19.613 16.919 18.029 1.00 84.38 106 GLY A C 1
ATOM 813 O O . GLY A 1 106 ? 19.572 18.098 17.694 1.00 84.38 106 GLY A O 1
ATOM 814 N N . GLU A 1 107 ? 19.259 15.917 17.224 1.00 85.88 107 GLU A N 1
ATOM 815 C CA . GLU A 1 107 ? 18.689 16.097 15.890 1.00 85.88 107 GLU A CA 1
ATOM 816 C C . GLU A 1 107 ? 17.164 16.229 15.981 1.00 85.88 107 GLU A C 1
ATOM 818 O O . GLU A 1 107 ? 16.482 15.523 16.732 1.00 85.88 107 GLU A O 1
ATOM 823 N N . SER A 1 108 ? 16.598 17.144 15.204 1.00 86.12 108 SER A N 1
ATOM 824 C CA . SER A 1 108 ? 15.158 17.237 15.019 1.00 86.12 108 SER A CA 1
ATOM 825 C C . SER A 1 108 ? 14.657 16.132 14.088 1.00 86.12 108 SER A C 1
ATOM 827 O O . SER A 1 108 ? 15.350 15.671 13.184 1.00 86.12 108 SER A O 1
ATOM 829 N N . LEU A 1 109 ? 13.386 15.751 14.239 1.00 76.88 109 LEU A N 1
ATOM 830 C CA . LEU A 1 109 ? 12.748 14.804 13.318 1.00 76.88 109 LEU A 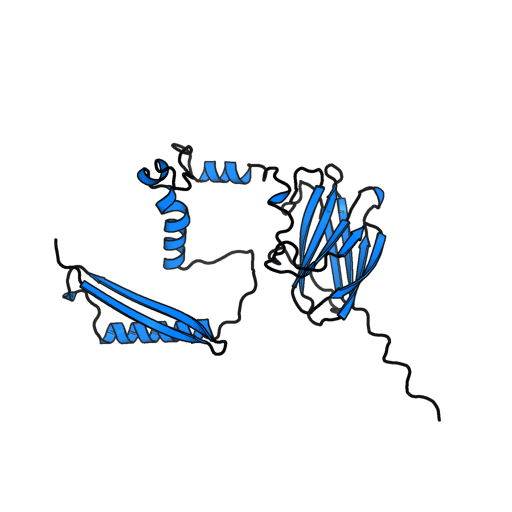CA 1
ATOM 831 C C . LEU A 1 109 ? 12.764 15.308 11.861 1.00 76.88 109 LEU A C 1
ATOM 833 O O . LEU A 1 109 ? 12.771 14.501 10.936 1.00 76.88 109 LEU A O 1
ATOM 837 N N . GLY A 1 110 ? 12.766 16.631 11.662 1.00 81.75 110 GLY A N 1
ATOM 838 C CA . GLY A 1 110 ? 12.901 17.249 10.344 1.00 81.75 110 GLY A CA 1
ATOM 839 C C . GLY A 1 110 ? 14.263 16.962 9.718 1.00 81.75 110 GLY A C 1
ATOM 840 O O . GLY A 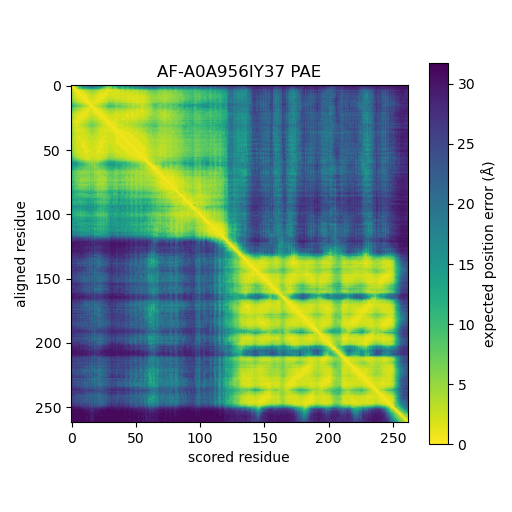1 110 ? 14.303 16.486 8.590 1.00 81.75 110 GLY A O 1
ATOM 841 N N . GLU A 1 111 ? 15.343 17.158 10.477 1.00 81.19 111 GLU A N 1
ATOM 842 C CA . GLU A 1 111 ? 16.717 16.862 10.046 1.00 81.19 111 GLU A CA 1
ATOM 843 C C . GLU A 1 111 ? 16.908 15.368 9.760 1.00 81.19 111 GLU A C 1
ATOM 845 O O . GLU A 1 111 ? 17.448 15.012 8.717 1.00 81.19 111 GLU A O 1
ATOM 850 N N . ILE A 1 112 ? 16.377 14.487 10.617 1.00 74.00 112 ILE A N 1
ATOM 851 C CA . ILE A 1 112 ? 16.415 13.030 10.395 1.00 74.00 112 ILE A CA 1
ATOM 852 C C . ILE A 1 112 ? 15.651 12.652 9.117 1.00 74.00 112 ILE A C 1
ATOM 854 O O . ILE A 1 112 ? 16.109 11.812 8.342 1.00 74.00 112 ILE A O 1
ATOM 858 N N . ARG A 1 113 ? 14.484 13.266 8.876 1.00 71.88 113 ARG A N 1
ATOM 859 C CA . ARG A 1 113 ? 13.690 13.026 7.663 1.00 71.88 113 ARG A CA 1
ATOM 860 C C . ARG A 1 113 ? 14.412 13.522 6.417 1.00 71.88 113 ARG A C 1
ATOM 862 O O . ARG A 1 113 ? 14.471 12.791 5.442 1.00 71.88 113 ARG A O 1
ATOM 869 N N . GLU A 1 114 ? 14.959 14.732 6.445 1.00 74.25 114 GLU A N 1
ATOM 870 C CA . GLU A 1 114 ? 15.720 15.284 5.320 1.00 74.25 114 GLU A CA 1
ATOM 871 C C . GLU A 1 114 ? 16.961 14.440 5.026 1.00 74.25 114 GLU A C 1
ATOM 873 O O . GLU A 1 114 ? 17.230 14.145 3.866 1.00 74.25 114 GLU A O 1
ATOM 878 N N . ALA A 1 115 ? 17.661 13.968 6.060 1.00 66.62 115 ALA A N 1
ATOM 879 C CA . ALA A 1 115 ? 18.766 13.031 5.912 1.00 66.62 115 ALA A CA 1
ATOM 880 C C . ALA A 1 115 ? 18.316 11.680 5.330 1.00 66.62 115 ALA A C 1
ATOM 882 O O . ALA A 1 115 ? 19.037 11.119 4.513 1.00 66.62 115 ALA A O 1
ATOM 883 N N . TYR A 1 116 ? 17.137 11.165 5.701 1.00 62.81 116 TYR A N 1
ATOM 884 C CA . TYR A 1 116 ? 16.555 9.951 5.110 1.00 62.81 116 TYR A CA 1
ATOM 885 C C . TYR A 1 116 ? 16.156 10.149 3.642 1.00 62.81 116 TYR A C 1
ATOM 887 O O . TYR A 1 116 ? 16.469 9.306 2.807 1.00 62.81 116 TYR A O 1
ATOM 895 N N . ASP A 1 117 ? 15.496 11.262 3.322 1.00 60.44 117 ASP A N 1
ATOM 896 C CA . ASP A 1 117 ? 15.052 11.595 1.965 1.00 60.44 117 ASP A CA 1
ATOM 897 C C . ASP A 1 117 ? 16.250 11.864 1.035 1.00 60.44 117 ASP A C 1
ATOM 899 O O . ASP A 1 117 ? 16.198 11.560 -0.157 1.00 60.44 117 ASP A O 1
ATOM 903 N N . ALA A 1 118 ? 17.338 12.416 1.583 1.00 59.00 118 ALA A N 1
ATOM 904 C CA . ALA A 1 118 ? 18.596 12.652 0.882 1.00 59.00 118 ALA A CA 1
ATOM 905 C C . ALA A 1 118 ? 19.539 11.440 0.898 1.00 59.00 118 ALA A C 1
ATOM 907 O O . ALA A 1 118 ? 20.500 11.408 0.124 1.00 59.00 118 ALA A O 1
ATOM 908 N N . ALA A 1 119 ? 19.298 10.449 1.765 1.00 47.62 119 ALA A N 1
ATOM 909 C CA . ALA A 1 119 ? 20.079 9.228 1.775 1.00 47.62 119 ALA A CA 1
ATOM 910 C C . ALA A 1 119 ? 19.796 8.491 0.464 1.00 47.62 119 ALA A C 1
ATOM 912 O O . ALA A 1 119 ? 18.644 8.123 0.203 1.00 47.62 119 ALA A O 1
ATOM 913 N N . PRO A 1 120 ? 20.817 8.237 -0.376 1.00 47.19 120 PRO A N 1
ATOM 914 C CA . PRO A 1 120 ? 20.616 7.365 -1.511 1.00 47.19 120 PRO A CA 1
ATOM 915 C C . PRO A 1 120 ? 20.066 6.055 -0.962 1.00 47.19 120 PRO A C 1
ATOM 917 O O . PRO A 1 120 ? 20.558 5.510 0.025 1.00 47.19 120 PRO A O 1
ATOM 920 N N . LEU A 1 121 ? 19.004 5.553 -1.575 1.00 46.62 121 LEU A N 1
ATOM 921 C CA . LEU A 1 121 ? 18.534 4.210 -1.308 1.00 46.62 121 LEU A CA 1
ATOM 922 C C . LEU A 1 121 ? 19.731 3.274 -1.657 1.00 46.62 121 LEU A C 1
ATOM 924 O O . LEU A 1 121 ? 19.942 2.944 -2.819 1.00 46.62 121 LEU A O 1
ATOM 928 N N . CYS A 1 122 ? 20.548 2.864 -0.671 1.00 39.72 122 CYS A N 1
ATOM 929 C CA . CYS A 1 122 ? 21.849 2.164 -0.835 1.00 39.72 122 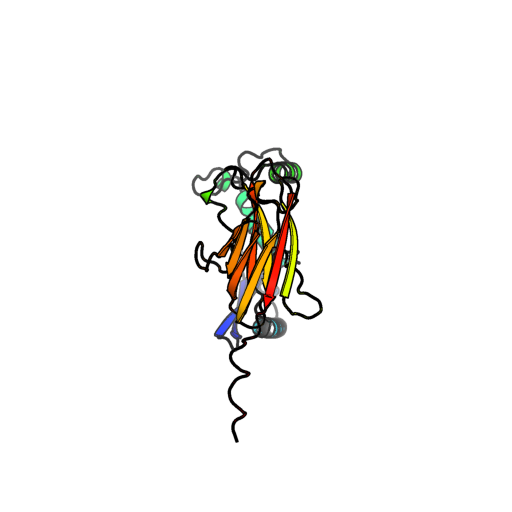CYS A CA 1
ATOM 930 C C . CYS A 1 122 ? 21.717 0.656 -1.230 1.00 39.72 122 CYS A C 1
ATOM 932 O O . CYS A 1 122 ? 20.606 0.185 -1.463 1.00 39.72 122 CYS A O 1
ATOM 934 N N . PRO A 1 123 ? 22.793 -0.160 -1.312 1.00 39.31 123 PRO A N 1
ATOM 935 C CA . PRO A 1 123 ? 23.395 -0.699 -2.533 1.00 39.31 123 PRO A CA 1
ATOM 936 C C . PRO A 1 123 ? 23.354 -2.246 -2.539 1.00 39.31 123 PRO A C 1
ATOM 938 O O . PRO A 1 123 ? 24.313 -2.912 -2.920 1.00 39.31 123 PRO A O 1
ATOM 941 N N . LEU A 1 124 ? 22.286 -2.833 -1.989 1.00 40.47 124 LEU A N 1
ATOM 942 C CA . LEU A 1 124 ? 22.126 -4.285 -1.895 1.00 40.47 124 LEU A CA 1
ATOM 943 C C . LEU A 1 124 ? 21.106 -4.746 -2.936 1.00 40.47 124 LEU A C 1
ATOM 945 O O . LEU A 1 124 ? 19.895 -4.659 -2.730 1.00 40.47 124 LEU A 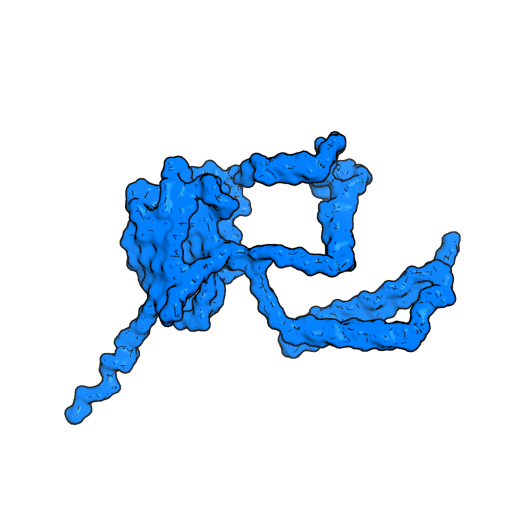O 1
ATOM 949 N N . VAL A 1 125 ? 21.650 -5.250 -4.044 1.00 40.47 125 VAL A N 1
ATOM 950 C CA . VAL A 1 125 ? 20.974 -5.827 -5.220 1.00 40.47 125 VAL A CA 1
ATOM 951 C C . VAL A 1 125 ? 19.878 -6.834 -4.832 1.00 40.47 125 VAL A C 1
ATOM 953 O O . VAL A 1 125 ? 18.819 -6.895 -5.452 1.00 40.47 125 VAL A O 1
ATOM 956 N N . GLU A 1 126 ? 20.092 -7.592 -3.757 1.00 38.81 126 GLU A N 1
ATOM 957 C CA . GLU A 1 126 ? 19.220 -8.697 -3.340 1.00 38.81 126 GLU A CA 1
ATOM 958 C C . GLU A 1 126 ? 17.971 -8.240 -2.570 1.00 38.81 126 GLU A C 1
ATOM 960 O O . GLU A 1 126 ? 16.945 -8.916 -2.593 1.00 38.81 126 GLU A O 1
ATOM 965 N N . ALA A 1 127 ? 18.013 -7.065 -1.931 1.00 38.69 127 ALA A N 1
ATOM 966 C CA . ALA A 1 127 ? 16.907 -6.552 -1.117 1.00 38.69 127 ALA A CA 1
ATOM 967 C C . ALA A 1 127 ? 15.864 -5.757 -1.929 1.00 38.69 127 ALA A C 1
ATOM 969 O O . ALA A 1 127 ? 14.905 -5.233 -1.363 1.00 38.69 127 ALA A O 1
ATOM 970 N N . ARG A 1 128 ? 16.057 -5.632 -3.251 1.00 46.72 128 ARG A N 1
ATOM 971 C CA . ARG A 1 128 ? 15.232 -4.793 -4.139 1.00 46.72 128 ARG A CA 1
ATOM 972 C C . ARG A 1 128 ? 14.697 -5.474 -5.386 1.00 46.72 128 ARG A C 1
ATOM 974 O O . ARG A 1 128 ? 14.018 -4.806 -6.167 1.00 46.72 128 ARG A O 1
ATOM 981 N N . LEU A 1 129 ? 14.978 -6.761 -5.585 1.00 43.22 129 LEU A N 1
ATOM 982 C CA . LEU A 1 129 ? 14.461 -7.505 -6.728 1.00 43.22 129 LEU A CA 1
ATOM 983 C C . LEU A 1 129 ? 12.930 -7.574 -6.646 1.00 43.22 129 LEU A C 1
ATOM 985 O O . LEU A 1 129 ? 12.355 -8.411 -5.960 1.00 43.22 129 LEU A O 1
ATOM 989 N N . ALA A 1 130 ? 12.325 -6.622 -7.356 1.00 46.88 130 ALA A N 1
ATOM 990 C CA . ALA A 1 130 ? 10.912 -6.383 -7.566 1.00 46.88 130 ALA A CA 1
ATOM 991 C C . ALA A 1 130 ? 10.071 -6.335 -6.281 1.00 46.88 130 ALA A C 1
ATOM 993 O O . ALA A 1 130 ? 9.616 -7.350 -5.757 1.00 46.88 130 ALA A O 1
ATOM 994 N N . VAL A 1 131 ? 9.699 -5.119 -5.876 1.00 49.56 131 VAL A N 1
ATOM 995 C CA . VAL A 1 131 ? 8.350 -4.907 -5.342 1.00 49.56 131 VAL A CA 1
ATOM 996 C C . VAL A 1 131 ? 7.387 -5.373 -6.447 1.00 49.56 131 VAL A C 1
ATOM 998 O O . VAL A 1 131 ? 6.996 -4.606 -7.318 1.00 49.56 131 VAL A O 1
ATOM 1001 N N . VAL A 1 132 ? 7.063 -6.669 -6.447 1.00 52.84 132 VAL A N 1
ATOM 1002 C CA . VAL A 1 132 ? 6.049 -7.360 -7.272 1.00 52.84 132 VAL A CA 1
ATOM 1003 C C . VAL A 1 132 ? 4.623 -6.957 -6.858 1.00 52.84 132 VAL A C 1
ATOM 1005 O O . VAL A 1 132 ? 3.641 -7.660 -7.110 1.00 52.84 132 VAL A O 1
ATOM 1008 N N . GLU A 1 133 ? 4.502 -5.813 -6.190 1.00 58.50 133 GLU A N 1
ATOM 1009 C CA . GLU A 1 133 ? 3.257 -5.245 -5.709 1.00 58.50 133 GLU A CA 1
ATOM 1010 C C . GLU A 1 133 ? 2.726 -4.265 -6.757 1.00 58.50 133 GLU A C 1
ATOM 1012 O O . GLU A 1 133 ? 3.448 -3.401 -7.254 1.00 58.50 133 GLU A O 1
ATOM 1017 N N . CYS A 1 134 ? 1.428 -4.334 -7.057 1.00 70.38 134 CYS A N 1
ATOM 1018 C CA . CYS A 1 134 ? 0.780 -3.422 -8.012 1.00 70.38 134 CYS A CA 1
ATOM 1019 C C . CYS A 1 134 ? 0.585 -1.999 -7.466 1.00 70.38 134 CYS A C 1
ATOM 1021 O O . CYS A 1 134 ? -0.215 -1.236 -7.998 1.00 70.38 134 CYS A O 1
ATOM 1023 N N . ALA A 1 135 ? 1.282 -1.644 -6.389 1.00 71.69 135 ALA A N 1
ATOM 1024 C CA . ALA A 1 135 ? 1.258 -0.318 -5.795 1.00 71.69 135 ALA A CA 1
ATOM 1025 C C . ALA A 1 135 ? 1.874 0.752 -6.717 1.00 71.69 135 ALA A C 1
ATOM 1027 O O . ALA A 1 135 ? 1.647 1.945 -6.516 1.00 71.69 135 ALA A O 1
ATOM 1028 N N . ALA A 1 136 ? 2.649 0.335 -7.725 1.00 75.81 136 ALA A N 1
ATOM 1029 C CA . ALA A 1 136 ? 3.183 1.219 -8.750 1.00 75.81 136 ALA A CA 1
ATOM 1030 C C . ALA A 1 136 ? 2.067 1.901 -9.557 1.00 75.81 136 ALA A C 1
ATOM 1032 O O . ALA A 1 136 ? 0.999 1.327 -9.779 1.00 75.81 136 ALA A O 1
ATOM 1033 N N . ARG A 1 137 ? 2.335 3.124 -10.032 1.00 83.00 137 ARG A N 1
ATOM 1034 C CA . ARG A 1 137 ? 1.367 3.932 -10.786 1.00 83.00 137 ARG A CA 1
ATOM 1035 C C . ARG A 1 137 ? 0.824 3.151 -12.000 1.00 83.00 137 ARG A C 1
ATOM 1037 O O . ARG A 1 137 ? 1.637 2.652 -12.785 1.00 83.00 137 ARG A O 1
ATOM 1044 N N . PRO A 1 138 ? -0.505 3.076 -12.192 1.00 89.69 138 PRO A N 1
ATOM 1045 C CA . PRO A 1 138 ? -1.075 2.346 -13.311 1.00 89.69 138 PRO A CA 1
ATOM 1046 C C . PRO A 1 138 ? -0.916 3.101 -14.636 1.00 89.69 138 PRO A C 1
ATOM 1048 O O . PRO A 1 138 ? -1.047 4.329 -14.672 1.00 89.69 138 PRO A O 1
ATOM 1051 N N . ILE A 1 139 ? -0.667 2.372 -15.726 1.00 93.38 139 ILE A N 1
ATOM 1052 C CA . ILE A 1 139 ? -0.817 2.897 -17.090 1.00 93.38 139 ILE A CA 1
ATOM 1053 C C . ILE A 1 139 ? -2.296 2.891 -17.478 1.00 93.38 139 ILE A C 1
ATOM 1055 O O . ILE A 1 139 ? -3.076 2.062 -17.006 1.00 93.38 139 ILE A O 1
ATOM 1059 N N . GLN A 1 140 ? -2.692 3.848 -18.310 1.00 90.56 140 GLN A N 1
ATOM 1060 C CA . GLN A 1 140 ? -4.089 4.001 -18.704 1.00 90.56 140 GLN A CA 1
ATOM 1061 C C . GLN A 1 140 ? -4.403 3.101 -19.904 1.00 90.56 140 GLN A C 1
ATOM 1063 O O . GLN A 1 140 ? -3.576 3.003 -20.814 1.00 90.56 140 GLN A O 1
ATOM 1068 N N . PRO A 1 141 ? -5.572 2.437 -19.929 1.00 92.44 141 PRO A N 1
ATOM 1069 C CA . PRO A 1 141 ? -6.023 1.751 -21.129 1.00 92.44 141 PRO A CA 1
ATOM 1070 C C . PRO A 1 141 ? -6.313 2.768 -22.235 1.00 92.44 141 PRO A C 1
ATOM 1072 O O . PRO A 1 141 ? -6.638 3.932 -21.974 1.00 92.44 141 PRO A O 1
ATOM 1075 N N . ARG A 1 142 ? -6.242 2.312 -23.484 1.00 92.00 142 ARG A N 1
ATOM 1076 C CA . ARG A 1 142 ? -6.747 3.074 -24.626 1.00 92.00 142 ARG A CA 1
ATOM 1077 C C . ARG A 1 142 ? -8.249 3.316 -24.486 1.00 92.00 142 ARG A C 1
ATOM 1079 O O . ARG A 1 142 ? -8.962 2.559 -23.829 1.00 92.00 142 ARG A O 1
ATOM 1086 N N . VAL A 1 143 ? -8.739 4.355 -25.161 1.00 88.19 143 VAL A N 1
ATOM 1087 C CA . VAL A 1 143 ? -10.164 4.739 -25.153 1.00 88.19 143 VAL A CA 1
ATOM 1088 C C . VAL A 1 143 ? -11.070 3.613 -25.667 1.00 88.19 143 VAL A C 1
ATOM 1090 O O . VAL A 1 143 ? -12.183 3.448 -25.178 1.00 88.19 143 VAL A O 1
ATOM 1093 N N . ASP A 1 144 ? -10.592 2.827 -26.630 1.00 86.69 144 ASP A N 1
ATOM 1094 C CA . ASP A 1 144 ? -11.301 1.682 -27.211 1.00 86.69 144 ASP A CA 1
ATOM 1095 C C . ASP A 1 144 ? -11.156 0.385 -26.396 1.00 86.69 144 ASP A C 1
ATOM 1097 O O . ASP A 1 144 ? -11.703 -0.645 -26.786 1.00 86.69 144 ASP A O 1
ATOM 1101 N N . LEU A 1 145 ? -10.431 0.432 -25.270 1.00 84.69 145 LEU A N 1
ATOM 1102 C CA . LEU A 1 145 ? -10.115 -0.709 -24.410 1.00 84.69 145 LEU A CA 1
ATOM 1103 C C . LEU A 1 145 ? -9.400 -1.858 -25.141 1.00 84.69 145 LEU A C 1
ATOM 1105 O O . LEU A 1 145 ? -9.356 -2.977 -24.629 1.00 84.69 145 LEU A O 1
ATOM 1109 N N . SER A 1 146 ? -8.798 -1.597 -26.308 1.00 87.69 146 SER A N 1
ATOM 1110 C CA . SER A 1 146 ? -8.101 -2.629 -27.083 1.00 87.69 146 SER A CA 1
ATOM 1111 C C . SER A 1 146 ? -6.764 -3.037 -26.453 1.00 87.69 146 SER A C 1
ATOM 1113 O O . SER A 1 146 ? -6.100 -3.954 -26.945 1.00 87.69 146 SER A O 1
ATOM 1115 N N . GLY A 1 147 ? -6.313 -2.307 -25.433 1.00 92.31 147 GLY A N 1
ATOM 1116 C CA . GLY A 1 147 ? -4.977 -2.446 -24.889 1.00 92.31 147 GLY A CA 1
ATOM 1117 C C . GLY A 1 147 ? -4.493 -1.222 -24.120 1.00 92.31 147 GLY A C 1
ATOM 1118 O O . GLY A 1 147 ? -5.285 -0.384 -23.682 1.00 92.31 147 GLY A O 1
ATOM 1119 N N . TRP A 1 148 ? -3.174 -1.121 -23.989 1.00 96.50 148 TRP A N 1
ATOM 1120 C CA . TRP A 1 148 ? -2.478 -0.071 -23.252 1.00 96.50 148 TRP A CA 1
ATOM 1121 C C . TRP A 1 148 ? -1.276 0.430 -24.041 1.00 96.50 148 TRP A C 1
ATOM 1123 O O . TRP A 1 148 ? -0.594 -0.355 -24.701 1.00 96.50 148 TRP A O 1
ATOM 1133 N N . ASP A 1 149 ? -0.991 1.720 -23.897 1.00 96.00 149 ASP A N 1
ATOM 1134 C CA . ASP A 1 149 ? 0.256 2.330 -24.344 1.00 96.00 149 ASP A CA 1
ATOM 1135 C C . ASP A 1 149 ? 0.914 3.048 -23.171 1.00 96.00 149 ASP A C 1
ATOM 1137 O O . ASP A 1 149 ? 0.253 3.686 -22.345 1.00 96.00 149 ASP A O 1
ATOM 1141 N N . ALA A 1 150 ? 2.234 2.953 -23.103 1.00 95.38 150 ALA A N 1
ATOM 1142 C CA . ALA A 1 150 ? 3.029 3.633 -22.102 1.00 95.38 150 ALA A CA 1
ATOM 1143 C C . ALA A 1 150 ? 4.323 4.142 -22.725 1.00 95.38 150 ALA A C 1
ATOM 1145 O O . ALA A 1 150 ? 4.988 3.420 -23.459 1.00 95.38 150 ALA A O 1
ATOM 1146 N N . LEU A 1 151 ? 4.687 5.376 -22.388 1.00 94.69 151 LEU A N 1
ATOM 1147 C CA . LEU A 1 151 ? 5.985 5.966 -22.684 1.00 94.69 151 LEU A CA 1
ATOM 1148 C C . LEU A 1 151 ? 6.591 6.407 -21.357 1.00 94.69 151 LEU A C 1
ATOM 1150 O O . LEU A 1 151 ? 5.976 7.185 -20.622 1.00 94.69 151 LEU A O 1
ATOM 1154 N N . VAL A 1 152 ? 7.760 5.870 -21.026 1.00 92.00 152 VAL A N 1
ATOM 1155 C CA . VAL A 1 152 ? 8.424 6.126 -19.749 1.00 92.00 152 VAL A CA 1
ATOM 1156 C C . VAL A 1 152 ? 9.873 6.511 -20.003 1.00 92.00 152 VAL A C 1
ATOM 1158 O O . VAL A 1 152 ? 10.635 5.727 -20.560 1.00 92.00 152 VAL A O 1
ATOM 1161 N N . THR A 1 153 ? 10.262 7.699 -19.547 1.00 90.62 153 THR A N 1
ATOM 1162 C CA . THR A 1 153 ? 11.663 8.126 -19.516 1.00 90.62 153 THR A CA 1
ATOM 1163 C C . THR A 1 153 ? 12.340 7.512 -18.296 1.00 90.62 153 THR A C 1
ATOM 1165 O O . THR A 1 153 ? 12.052 7.898 -17.163 1.00 90.62 153 THR A O 1
ATOM 1168 N N . VAL A 1 154 ? 13.221 6.536 -18.511 1.00 87.06 154 VAL A N 1
ATOM 1169 C CA . VAL A 1 154 ? 13.944 5.843 -17.438 1.00 87.06 154 VAL A CA 1
ATOM 1170 C C . VAL A 1 154 ? 15.309 6.495 -17.243 1.00 87.06 154 VAL A C 1
ATOM 1172 O O . VAL A 1 154 ? 16.095 6.581 -18.182 1.00 87.06 154 VAL A O 1
ATOM 1175 N N . GLY A 1 155 ? 15.595 6.941 -16.020 1.00 79.69 155 GLY A N 1
ATOM 1176 C CA . GLY A 1 155 ? 16.873 7.529 -15.613 1.00 79.69 155 GLY A CA 1
ATOM 1177 C C . GLY A 1 155 ? 16.858 7.952 -14.141 1.00 79.69 155 GLY A C 1
ATOM 1178 O O . GLY A 1 155 ? 15.780 8.057 -13.560 1.00 79.69 155 GLY A O 1
ATOM 1179 N N . CYS A 1 156 ? 18.029 8.213 -13.546 1.00 73.50 156 CYS A N 1
ATOM 1180 C CA . CYS A 1 156 ? 18.171 8.575 -12.123 1.00 73.50 156 CYS A CA 1
ATOM 1181 C C . CYS A 1 156 ? 17.302 9.761 -11.689 1.00 73.50 156 CYS A C 1
ATOM 1183 O O . CYS A 1 156 ? 16.827 9.797 -10.561 1.00 73.50 156 CYS A O 1
ATOM 1185 N N . GLU A 1 157 ? 17.106 10.723 -12.591 1.00 73.56 157 GLU A N 1
ATOM 1186 C CA . GLU A 1 157 ? 16.348 11.949 -12.328 1.00 73.56 157 GLU A CA 1
ATOM 1187 C C . GLU A 1 157 ? 14.830 11.717 -12.263 1.00 73.56 157 GLU A C 1
ATOM 1189 O O . GLU A 1 157 ? 14.079 12.600 -11.845 1.00 73.56 157 GLU A O 1
ATOM 1194 N N . ALA A 1 158 ? 14.340 10.548 -12.692 1.00 73.19 158 ALA A N 1
ATOM 1195 C CA . ALA A 1 158 ? 12.920 10.255 -12.602 1.00 73.19 158 ALA A CA 1
ATOM 1196 C C . ALA A 1 158 ? 12.526 10.014 -11.130 1.00 73.19 158 ALA A C 1
ATOM 1198 O O . ALA A 1 158 ? 13.153 9.211 -10.438 1.00 73.19 158 ALA A O 1
ATOM 1199 N N . PRO A 1 159 ? 11.453 10.655 -10.632 1.00 69.69 159 PRO A N 1
ATOM 1200 C CA . PRO A 1 159 ? 11.112 10.663 -9.203 1.00 69.69 159 PRO A CA 1
ATOM 1201 C C . PRO A 1 159 ? 10.751 9.276 -8.647 1.00 69.69 159 PRO A C 1
ATOM 1203 O O . PRO A 1 159 ? 10.819 9.020 -7.444 1.00 69.69 159 PRO A O 1
ATOM 1206 N N . ASP A 1 160 ? 10.332 8.369 -9.522 1.00 73.94 160 ASP A N 1
ATOM 1207 C CA . ASP A 1 160 ? 9.987 6.986 -9.226 1.00 73.94 160 ASP A CA 1
ATOM 1208 C C . ASP A 1 160 ? 11.021 5.981 -9.750 1.00 73.94 160 ASP A C 1
ATOM 1210 O O . ASP A 1 160 ? 10.781 4.774 -9.654 1.00 73.94 160 ASP A O 1
ATOM 1214 N N . ALA A 1 161 ? 12.175 6.452 -10.239 1.00 76.06 161 ALA A N 1
ATOM 1215 C CA . ALA A 1 161 ? 13.293 5.581 -10.554 1.00 76.06 161 ALA A CA 1
ATOM 1216 C C . ALA A 1 161 ? 13.778 4.846 -9.305 1.00 76.06 161 ALA A C 1
ATOM 1218 O O . ALA A 1 161 ? 13.764 5.336 -8.168 1.00 76.06 161 ALA A O 1
ATOM 1219 N N . ARG A 1 162 ? 14.177 3.606 -9.540 1.00 73.19 162 ARG A N 1
ATOM 1220 C CA . ARG A 1 162 ? 14.777 2.690 -8.582 1.00 73.19 162 ARG A CA 1
ATOM 1221 C C . ARG A 1 162 ? 16.012 2.091 -9.248 1.00 73.19 162 ARG A C 1
ATOM 1223 O O . ARG A 1 162 ? 16.067 2.017 -10.469 1.00 73.19 162 ARG A O 1
ATOM 1230 N N . GLY A 1 163 ? 16.986 1.664 -8.457 1.00 62.53 163 GLY A N 1
ATOM 1231 C CA . GLY A 1 163 ? 18.227 1.091 -8.974 1.00 62.53 163 GLY A CA 1
ATOM 1232 C C . GLY A 1 163 ? 18.865 0.133 -7.975 1.00 62.53 163 GLY A C 1
ATOM 1233 O O . GLY A 1 163 ? 18.618 0.220 -6.762 1.00 62.53 163 GLY A O 1
ATOM 1234 N N . ASP A 1 164 ? 19.656 -0.801 -8.501 1.00 53.69 164 ASP A N 1
ATOM 1235 C CA . ASP A 1 164 ? 20.330 -1.869 -7.753 1.00 53.69 164 ASP A CA 1
ATOM 1236 C C . ASP A 1 164 ? 21.781 -1.522 -7.390 1.00 53.69 164 ASP A C 1
ATOM 1238 O O . ASP A 1 164 ? 22.415 -2.261 -6.642 1.00 53.69 164 ASP A O 1
ATOM 1242 N N . GLY A 1 165 ? 22.316 -0.406 -7.897 1.00 50.31 165 GLY A N 1
ATOM 1243 C CA . GLY A 1 165 ? 23.741 -0.077 -7.781 1.00 50.31 165 GLY A CA 1
ATOM 1244 C C . GLY A 1 165 ? 24.655 -0.978 -8.629 1.00 50.31 165 GLY A C 1
ATOM 1245 O O . GLY A 1 165 ? 25.869 -0.810 -8.590 1.00 50.31 165 GLY A O 1
ATOM 1246 N N . GLY A 1 166 ? 24.083 -1.905 -9.408 1.00 54.00 166 GLY A N 1
ATOM 1247 C CA . GLY A 1 166 ? 24.752 -2.808 -10.350 1.00 54.00 166 GLY A CA 1
ATOM 1248 C C . GLY A 1 166 ? 24.766 -2.285 -11.790 1.00 54.00 166 GLY A C 1
ATOM 1249 O O . GLY A 1 166 ? 25.123 -3.020 -12.709 1.00 54.00 166 GLY A O 1
ATOM 1250 N N . GLY A 1 167 ? 24.392 -1.018 -11.991 1.00 69.06 167 GLY A N 1
ATOM 1251 C CA . GLY A 1 167 ? 24.426 -0.347 -13.288 1.00 69.06 167 GLY A CA 1
ATOM 1252 C C . GLY A 1 167 ? 23.111 -0.399 -14.066 1.00 69.06 167 GLY A C 1
ATOM 1253 O O . GLY A 1 167 ? 23.138 -0.221 -15.284 1.00 69.06 167 GLY A O 1
ATOM 1254 N N . THR A 1 168 ? 21.967 -0.634 -13.409 1.00 74.06 168 THR A N 1
ATOM 1255 C CA . THR A 1 168 ? 20.644 -0.503 -14.040 1.00 74.06 168 THR A CA 1
ATOM 1256 C C . THR A 1 168 ? 19.669 0.315 -13.198 1.00 74.06 168 THR A C 1
ATOM 1258 O O . THR A 1 168 ? 19.688 0.283 -11.966 1.00 74.06 168 THR A O 1
ATOM 1261 N N . HIS A 1 169 ? 18.794 1.035 -13.897 1.00 77.06 169 HIS A N 1
ATOM 1262 C CA . HIS A 1 169 ? 17.672 1.775 -13.334 1.00 77.06 169 HIS A CA 1
ATOM 1263 C C . HIS A 1 169 ? 16.377 1.203 -13.865 1.00 77.06 169 HIS A C 1
ATOM 1265 O O . HIS A 1 169 ? 16.286 0.827 -15.035 1.00 77.06 169 HIS A O 1
ATOM 1271 N N . TRP A 1 170 ? 15.355 1.186 -13.023 1.00 81.81 170 TRP A N 1
ATOM 1272 C CA . TRP A 1 170 ? 14.024 0.791 -13.430 1.00 81.81 170 TRP A CA 1
ATOM 1273 C C . TRP A 1 170 ? 12.939 1.691 -12.866 1.00 81.81 170 TRP A C 1
ATOM 1275 O O . TRP A 1 170 ? 13.041 2.238 -11.767 1.00 81.81 170 TRP A O 1
ATOM 1285 N N . ILE A 1 171 ? 11.858 1.795 -13.629 1.00 86.00 171 ILE A N 1
ATOM 1286 C CA . ILE A 1 171 ? 10.633 2.478 -13.233 1.00 86.00 171 ILE A CA 1
ATOM 1287 C C . ILE A 1 171 ? 9.490 1.459 -13.259 1.00 86.00 171 ILE A C 1
ATOM 1289 O O . ILE A 1 171 ? 9.202 0.888 -14.316 1.00 86.00 171 ILE A O 1
ATOM 1293 N N . PRO A 1 172 ? 8.822 1.209 -12.119 1.00 85.50 172 PRO A N 1
ATOM 1294 C CA . PRO A 1 172 ? 7.705 0.284 -12.069 1.00 85.50 172 PRO A CA 1
ATOM 1295 C C . PRO A 1 172 ? 6.395 0.955 -12.512 1.00 85.50 172 PRO A C 1
ATOM 1297 O O . PRO A 1 172 ? 6.098 2.101 -12.163 1.00 85.50 172 PRO A O 1
ATOM 1300 N N . ARG A 1 173 ? 5.559 0.216 -13.235 1.00 90.44 173 ARG A N 1
ATOM 1301 C CA . ARG A 1 173 ? 4.162 0.544 -13.554 1.00 90.44 173 ARG A CA 1
ATOM 1302 C C . ARG A 1 173 ? 3.276 -0.669 -13.289 1.00 90.44 173 ARG A C 1
ATOM 1304 O O . ARG A 1 173 ? 3.768 -1.780 -13.102 1.00 90.44 173 ARG A O 1
ATOM 1311 N N . SER A 1 174 ? 1.968 -0.458 -13.284 1.00 90.19 174 SER A N 1
ATOM 1312 C CA . SER A 1 174 ? 0.980 -1.534 -13.195 1.00 90.19 174 SER A CA 1
ATOM 1313 C C . SER A 1 174 ? -0.122 -1.367 -14.240 1.00 90.19 174 SER A C 1
ATOM 1315 O O . SER A 1 174 ? -0.272 -0.301 -14.834 1.00 90.19 174 SER A O 1
ATOM 1317 N N . PHE A 1 175 ? -0.885 -2.422 -14.499 1.00 92.06 175 PHE A N 1
ATOM 1318 C CA . PHE A 1 175 ? -2.119 -2.358 -15.285 1.00 92.06 175 PHE A CA 1
ATOM 1319 C C . PHE A 1 175 ? -3.040 -3.514 -14.908 1.00 92.06 175 PHE A C 1
ATOM 1321 O O . PHE A 1 175 ? -2.591 -4.532 -14.375 1.00 92.06 175 PHE A O 1
ATOM 1328 N N . GLU A 1 176 ? -4.334 -3.348 -15.163 1.00 91.12 176 GLU A N 1
ATOM 1329 C CA . GLU A 1 176 ? -5.342 -4.361 -14.874 1.00 91.12 176 GLU A CA 1
ATOM 1330 C C . GLU A 1 176 ? -5.863 -4.986 -16.161 1.00 91.12 176 GLU A C 1
ATOM 1332 O O . GLU A 1 176 ? -6.413 -4.299 -17.016 1.00 91.12 176 GLU A O 1
ATOM 1337 N N . VAL A 1 177 ? -5.738 -6.305 -16.262 1.00 90.31 177 VAL A N 1
ATOM 1338 C CA . VAL A 1 177 ? -6.341 -7.107 -17.322 1.00 90.31 177 VAL A CA 1
ATOM 1339 C C . VAL A 1 177 ? -7.740 -7.516 -16.872 1.00 90.31 177 VAL A C 1
ATOM 1341 O O . VAL A 1 177 ? -7.898 -8.209 -15.866 1.00 90.31 177 VAL A O 1
ATOM 1344 N N . LEU A 1 178 ? -8.769 -7.078 -17.596 1.00 87.12 178 LEU A N 1
ATOM 1345 C CA . LEU A 1 178 ? -10.164 -7.345 -17.222 1.00 87.12 178 LEU A CA 1
ATOM 1346 C C . LEU A 1 178 ? -10.627 -8.753 -17.615 1.00 87.12 178 LEU A C 1
ATOM 1348 O O . LEU A 1 178 ? -11.397 -9.372 -16.883 1.00 87.12 178 LEU A O 1
ATOM 1352 N N . ALA A 1 179 ? -10.156 -9.262 -18.753 1.00 85.62 179 ALA A N 1
ATOM 1353 C CA . ALA A 1 179 ? -10.485 -10.588 -19.262 1.00 85.62 179 ALA A CA 1
ATOM 1354 C C . ALA A 1 179 ? -9.190 -11.335 -19.603 1.00 85.62 179 ALA A C 1
ATOM 1356 O O . ALA A 1 179 ? -8.323 -10.738 -20.235 1.00 85.62 179 ALA A O 1
ATOM 1357 N N . PRO A 1 180 ? -9.035 -12.605 -19.192 1.00 90.38 180 PRO A N 1
ATOM 1358 C CA . PRO A 1 180 ? -7.842 -13.364 -19.533 1.00 90.38 180 PRO A CA 1
ATOM 1359 C C . PRO A 1 180 ? -7.779 -13.618 -21.046 1.00 90.38 180 PRO A C 1
ATOM 1361 O O . PRO A 1 180 ? -8.820 -13.785 -21.687 1.00 90.38 180 PRO A O 1
ATOM 1364 N N . GLY A 1 181 ? -6.575 -13.697 -21.608 1.00 91.62 181 GLY A N 1
ATOM 1365 C CA . GLY A 1 181 ? -6.385 -14.025 -23.021 1.00 91.62 181 GLY A CA 1
ATOM 1366 C C . GLY A 1 181 ? -4.979 -13.749 -23.546 1.00 91.62 181 GLY A C 1
ATOM 1367 O O . GLY A 1 181 ? -4.064 -13.419 -22.788 1.00 91.62 181 GLY A O 1
ATOM 1368 N N . SER A 1 182 ? -4.840 -13.861 -24.867 1.00 92.38 182 SER A N 1
ATOM 1369 C CA . SER A 1 182 ? -3.596 -13.595 -25.587 1.00 92.38 182 SER A CA 1
ATOM 1370 C C . SER A 1 182 ? -3.437 -12.102 -25.879 1.00 92.38 182 SER A C 1
ATOM 1372 O O . SER A 1 182 ? -4.315 -11.468 -26.470 1.00 92.38 182 SER A O 1
ATOM 1374 N N . TYR A 1 183 ? -2.282 -11.551 -25.526 1.00 92.81 183 TYR A N 1
ATOM 1375 C CA . TYR A 1 183 ? -1.923 -10.157 -25.763 1.00 92.81 183 TYR A CA 1
ATOM 1376 C C . TYR A 1 183 ? -0.605 -10.075 -26.525 1.00 92.81 183 TYR A C 1
ATOM 1378 O O . TYR A 1 183 ? 0.357 -10.755 -26.186 1.00 92.81 183 TYR A O 1
ATOM 1386 N N . GLU A 1 184 ? -0.544 -9.230 -27.546 1.00 94.94 184 GLU A N 1
ATOM 1387 C CA . GLU A 1 184 ? 0.705 -8.870 -28.207 1.00 94.94 184 GLU A CA 1
ATOM 1388 C C . GLU A 1 184 ? 1.351 -7.705 -27.458 1.00 94.94 184 GLU A C 1
ATOM 1390 O O . GLU A 1 184 ? 0.722 -6.668 -27.241 1.00 94.94 184 GLU A O 1
ATOM 1395 N N . VAL A 1 185 ? 2.600 -7.892 -27.047 1.00 94.56 185 VAL A N 1
ATOM 1396 C CA . VAL A 1 185 ? 3.390 -6.918 -26.302 1.00 94.56 185 VAL A CA 1
ATOM 1397 C C . VAL A 1 185 ? 4.568 -6.501 -27.166 1.00 94.56 185 VAL A C 1
ATOM 1399 O O . VAL A 1 185 ? 5.374 -7.343 -27.553 1.00 94.56 185 VAL A O 1
ATOM 1402 N N . ALA A 1 186 ? 4.662 -5.208 -27.456 1.00 94.94 186 ALA A N 1
ATOM 1403 C CA . ALA A 1 186 ? 5.725 -4.613 -28.249 1.00 94.94 186 ALA A CA 1
ATOM 1404 C C . ALA A 1 186 ? 6.497 -3.582 -27.423 1.00 94.94 186 ALA A C 1
ATOM 1406 O O . ALA A 1 186 ? 5.891 -2.745 -26.747 1.00 94.94 186 ALA A O 1
ATOM 1407 N N . VAL A 1 187 ? 7.827 -3.628 -27.499 1.00 94.44 187 VAL A N 1
ATOM 1408 C CA . VAL A 1 187 ? 8.720 -2.673 -26.828 1.00 94.44 187 VAL A CA 1
ATOM 1409 C C . VAL A 1 187 ? 9.470 -1.861 -27.871 1.00 94.44 187 VAL A C 1
ATOM 1411 O O . VAL A 1 187 ? 10.163 -2.415 -28.722 1.00 94.44 187 VAL A O 1
ATOM 1414 N N . ALA A 1 188 ? 9.379 -0.538 -27.781 1.00 93.12 188 ALA A N 1
ATOM 1415 C CA . ALA A 1 188 ? 10.108 0.376 -28.650 1.00 93.12 188 ALA A CA 1
ATOM 1416 C C . ALA A 1 188 ? 11.026 1.284 -27.824 1.00 93.12 188 ALA A C 1
ATOM 1418 O O . ALA A 1 188 ? 10.583 2.051 -26.973 1.00 93.12 188 ALA A O 1
ATOM 1419 N N . ALA A 1 189 ? 12.322 1.185 -28.090 1.00 90.06 189 ALA A N 1
ATOM 1420 C CA . ALA A 1 189 ? 13.385 2.024 -27.546 1.00 90.06 189 ALA A CA 1
ATOM 1421 C C . ALA A 1 189 ? 14.583 1.951 -28.509 1.00 90.06 189 ALA A C 1
ATOM 1423 O O . ALA A 1 189 ? 14.547 1.171 -29.464 1.00 90.06 189 ALA A O 1
ATOM 1424 N N . ASP A 1 190 ? 15.638 2.733 -28.277 1.00 83.31 190 ASP A N 1
ATOM 1425 C CA . ASP A 1 190 ? 16.887 2.563 -29.026 1.00 83.31 190 ASP A CA 1
ATOM 1426 C C . ASP A 1 190 ? 17.538 1.210 -28.651 1.00 83.31 190 ASP A C 1
ATOM 1428 O O . ASP A 1 190 ? 17.843 0.983 -27.474 1.00 83.31 190 ASP A O 1
ATOM 1432 N N . PRO A 1 191 ? 17.763 0.290 -29.610 1.00 76.25 191 PRO A N 1
ATOM 1433 C CA . PRO A 1 191 ? 18.395 -1.000 -29.336 1.00 76.25 191 PRO A CA 1
ATOM 1434 C C . PRO A 1 191 ? 19.817 -0.898 -28.769 1.00 76.25 191 PRO A C 1
ATOM 1436 O O . PRO A 1 191 ? 20.272 -1.826 -28.098 1.00 76.25 191 PRO A O 1
ATOM 1439 N N . ALA A 1 192 ? 20.528 0.208 -29.015 1.00 74.62 192 ALA A N 1
ATOM 1440 C CA . ALA A 1 192 ? 21.880 0.425 -28.503 1.00 74.62 192 ALA A CA 1
ATOM 1441 C C . ALA A 1 192 ? 21.912 0.708 -26.989 1.00 74.62 192 ALA A C 1
ATOM 1443 O O . ALA A 1 192 ? 22.942 0.503 -26.343 1.00 74.62 192 ALA A O 1
ATOM 1444 N N . ASP A 1 193 ? 20.779 1.115 -26.414 1.00 74.69 193 ASP A N 1
ATOM 1445 C CA . ASP A 1 193 ? 20.694 1.611 -25.041 1.00 74.69 193 ASP A CA 1
ATOM 1446 C C . ASP A 1 193 ? 20.473 0.510 -23.991 1.00 74.69 193 ASP A C 1
ATOM 1448 O O . ASP A 1 193 ? 20.489 0.771 -22.784 1.00 74.69 193 ASP A O 1
ATOM 1452 N N . GLY A 1 194 ? 20.271 -0.738 -24.433 1.00 79.06 194 GLY A N 1
ATOM 1453 C CA . GLY A 1 194 ? 20.013 -1.872 -23.543 1.00 79.06 194 GLY A CA 1
ATOM 1454 C C . GLY A 1 194 ? 18.715 -1.718 -22.746 1.00 79.06 194 GLY A C 1
ATOM 1455 O O . GLY A 1 194 ? 18.669 -2.106 -21.581 1.00 79.06 194 GLY A O 1
ATOM 1456 N N . ALA A 1 195 ? 17.698 -1.099 -23.352 1.00 89.25 195 ALA A N 1
ATOM 1457 C CA . ALA A 1 195 ? 16.380 -0.952 -22.758 1.00 89.25 195 ALA A CA 1
ATOM 1458 C C . ALA A 1 195 ? 15.625 -2.288 -22.750 1.00 89.25 195 ALA A C 1
ATOM 1460 O O . ALA A 1 195 ? 15.579 -3.002 -23.757 1.00 89.25 195 ALA A O 1
ATOM 1461 N N . GLU A 1 196 ? 14.995 -2.590 -21.619 1.00 89.81 196 GLU A N 1
ATOM 1462 C CA . GLU A 1 196 ? 14.217 -3.810 -21.425 1.00 89.81 196 GLU A CA 1
ATOM 1463 C C . GLU A 1 196 ? 12.892 -3.496 -20.730 1.00 89.81 196 GLU A C 1
ATOM 1465 O O . GLU A 1 196 ? 12.774 -2.549 -19.949 1.00 89.81 196 GLU A O 1
ATOM 1470 N N . VAL A 1 197 ? 11.891 -4.331 -20.980 1.00 91.38 197 VAL A N 1
ATOM 1471 C CA . VAL A 1 197 ? 10.649 -4.366 -20.218 1.00 91.38 197 VAL A CA 1
ATOM 1472 C C . VAL A 1 197 ? 10.496 -5.745 -19.598 1.00 91.38 197 VAL A C 1
ATOM 1474 O O . VAL A 1 197 ? 10.599 -6.766 -20.275 1.00 91.38 197 VAL A O 1
ATOM 1477 N N . ILE A 1 198 ? 10.220 -5.775 -18.298 1.00 88.25 198 ILE A N 1
ATOM 1478 C CA . ILE A 1 198 ? 9.865 -6.998 -17.580 1.00 88.25 198 ILE A CA 1
ATOM 1479 C C . ILE A 1 198 ? 8.387 -6.922 -17.223 1.00 88.25 198 ILE A C 1
ATOM 1481 O O . ILE A 1 198 ? 7.963 -6.031 -16.489 1.00 88.25 198 ILE A O 1
ATOM 1485 N N . LEU A 1 199 ? 7.618 -7.879 -17.720 1.00 88.06 199 LEU A N 1
ATOM 1486 C CA . LEU A 1 199 ? 6.188 -8.014 -17.496 1.00 88.06 199 LEU A CA 1
ATOM 1487 C C . LEU A 1 199 ? 5.918 -9.237 -16.619 1.00 88.06 199 LEU A C 1
ATOM 1489 O O . LEU A 1 199 ? 6.482 -10.307 -16.860 1.00 88.06 199 LEU A O 1
ATOM 1493 N N . GLY A 1 200 ? 5.032 -9.101 -15.634 1.00 84.88 200 GLY A N 1
ATOM 1494 C CA . GLY A 1 200 ? 4.613 -10.238 -14.822 1.00 84.88 200 GLY A CA 1
ATOM 1495 C C . GLY A 1 200 ? 3.327 -10.005 -14.041 1.00 84.88 200 GLY A C 1
ATOM 1496 O O . GLY A 1 200 ? 2.803 -8.894 -13.951 1.00 84.88 200 GLY A O 1
ATOM 1497 N N . ARG A 1 201 ? 2.794 -11.086 -13.469 1.00 82.19 201 ARG A N 1
ATOM 1498 C CA . ARG A 1 201 ? 1.599 -11.039 -12.619 1.00 82.19 201 ARG A CA 1
ATOM 1499 C C . ARG A 1 201 ? 1.962 -10.522 -11.232 1.00 82.19 201 ARG A C 1
ATOM 1501 O O . ARG A 1 201 ? 2.950 -10.963 -10.646 1.00 82.19 201 ARG A O 1
ATOM 1508 N N . CYS A 1 202 ? 1.144 -9.632 -10.681 1.00 76.31 202 CYS A N 1
ATOM 1509 C CA . CYS A 1 202 ? 1.334 -9.218 -9.299 1.00 76.31 202 CYS A CA 1
ATOM 1510 C C . CYS A 1 202 ? 1.102 -10.375 -8.320 1.00 76.31 202 CYS A C 1
ATOM 1512 O O . CYS A 1 202 ? 0.139 -11.136 -8.453 1.00 76.31 202 CYS A O 1
ATOM 1514 N N . GLY A 1 203 ? 1.918 -10.450 -7.271 1.00 62.09 203 GLY A N 1
ATOM 1515 C CA . GLY A 1 203 ? 1.749 -11.439 -6.212 1.00 62.09 203 GLY A CA 1
ATOM 1516 C C . GLY A 1 203 ? 2.697 -11.200 -5.043 1.00 62.09 203 GLY A C 1
ATOM 1517 O O . GLY A 1 203 ? 3.801 -10.713 -5.223 1.00 62.09 203 GLY A O 1
ATOM 1518 N N . GLY A 1 204 ? 2.284 -11.580 -3.832 1.00 46.53 204 GLY A N 1
ATOM 1519 C CA . GLY A 1 204 ? 3.082 -11.403 -2.609 1.00 46.53 204 GLY A CA 1
ATOM 1520 C C . GLY A 1 204 ? 4.221 -12.415 -2.423 1.00 46.53 204 GLY A C 1
ATOM 1521 O O . GLY A 1 204 ? 4.648 -12.642 -1.296 1.00 46.53 204 GLY A O 1
ATOM 1522 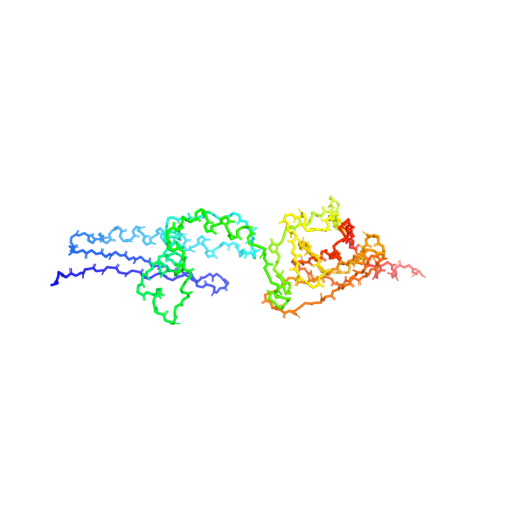N N . ARG A 1 205 ? 4.666 -13.093 -3.489 1.00 44.91 205 ARG A N 1
ATOM 1523 C CA . ARG A 1 205 ? 5.779 -14.053 -3.438 1.00 44.91 205 ARG A CA 1
ATOM 1524 C C . ARG A 1 205 ? 6.904 -13.567 -4.341 1.00 44.91 205 ARG A C 1
ATOM 1526 O O . ARG A 1 205 ? 6.685 -13.387 -5.538 1.00 44.91 205 ARG A O 1
ATOM 1533 N N . CYS A 1 206 ? 8.104 -13.432 -3.782 1.00 41.66 206 CYS A N 1
ATOM 1534 C CA . CYS A 1 206 ? 9.322 -13.240 -4.563 1.00 41.66 206 CYS A CA 1
ATOM 1535 C C . CYS A 1 206 ? 9.452 -14.399 -5.567 1.00 41.66 206 CYS A C 1
ATOM 1537 O O . CYS A 1 206 ? 9.504 -15.558 -5.157 1.00 41.66 206 CYS A O 1
ATOM 1539 N N . GLY A 1 207 ? 9.452 -14.107 -6.871 1.00 45.06 207 GLY A N 1
ATOM 1540 C CA . GLY A 1 207 ? 9.649 -15.119 -7.917 1.00 45.06 207 GLY A CA 1
ATOM 1541 C C . GLY A 1 207 ? 8.398 -15.866 -8.404 1.00 45.06 207 GLY A C 1
ATOM 1542 O O . GLY A 1 207 ? 8.539 -16.853 -9.116 1.00 45.06 207 GLY A O 1
ATOM 1543 N N . GLY A 1 208 ? 7.182 -15.457 -8.019 1.00 41.47 208 GLY A N 1
ATOM 1544 C CA . GLY A 1 208 ? 5.966 -16.267 -8.205 1.00 41.47 208 GLY A CA 1
ATOM 1545 C C . GLY A 1 208 ? 5.184 -16.138 -9.523 1.00 41.47 208 GLY A C 1
ATOM 1546 O O . GLY A 1 208 ? 4.108 -16.725 -9.612 1.00 41.47 208 GLY A O 1
ATOM 1547 N N . GLY A 1 209 ? 5.646 -15.384 -10.523 1.00 52.00 209 GLY A N 1
ATOM 1548 C CA . GLY A 1 209 ? 4.893 -15.142 -11.763 1.00 52.00 209 GLY A CA 1
ATOM 1549 C C . GLY A 1 209 ? 5.757 -15.266 -13.012 1.00 52.00 209 GLY A C 1
ATOM 1550 O O . GLY A 1 209 ? 6.969 -15.108 -12.939 1.00 52.00 209 GLY A O 1
ATOM 1551 N N . VAL A 1 210 ? 5.138 -15.566 -14.157 1.00 50.91 210 VAL A N 1
ATOM 1552 C CA . VAL A 1 210 ? 5.810 -15.585 -15.466 1.00 50.91 210 VAL A CA 1
ATOM 1553 C C . VAL A 1 210 ? 6.488 -14.229 -15.689 1.00 50.91 210 VAL A C 1
ATOM 1555 O O . VAL A 1 210 ? 5.803 -13.213 -15.765 1.00 50.91 210 VAL A O 1
ATOM 1558 N N . TYR A 1 211 ? 7.820 -14.222 -15.766 1.00 68.94 211 TYR A N 1
ATOM 1559 C CA . TYR A 1 211 ? 8.623 -13.055 -16.124 1.00 68.94 211 TYR A CA 1
ATOM 1560 C C . TYR A 1 211 ? 8.812 -13.070 -17.638 1.00 68.94 211 TYR A C 1
ATOM 1562 O O . TYR A 1 211 ? 9.687 -13.775 -18.139 1.00 68.94 211 TYR A O 1
ATOM 1570 N N . GLN A 1 212 ? 7.995 -12.319 -18.374 1.00 82.75 212 GLN A N 1
ATOM 1571 C CA . GLN A 1 212 ? 8.306 -12.054 -19.775 1.00 82.75 212 GLN A CA 1
ATOM 1572 C C . GLN A 1 212 ? 9.267 -10.875 -19.811 1.00 82.75 212 GLN A C 1
ATOM 1574 O O . GLN A 1 212 ? 8.915 -9.767 -19.409 1.00 82.75 212 GLN A O 1
ATOM 1579 N N . ARG A 1 213 ? 10.503 -11.134 -20.233 1.00 87.25 213 ARG A N 1
ATOM 1580 C CA . ARG A 1 213 ? 11.493 -10.095 -20.508 1.00 87.25 213 ARG A CA 1
ATOM 1581 C C . ARG A 1 213 ? 11.486 -9.835 -22.007 1.00 87.25 213 ARG A C 1
ATOM 1583 O O . ARG A 1 213 ? 11.684 -10.768 -22.778 1.00 87.25 213 ARG A O 1
ATOM 1590 N N . LEU A 1 214 ? 11.264 -8.583 -22.379 1.00 91.19 214 LEU A N 1
ATOM 1591 C CA . LEU A 1 214 ? 11.269 -8.102 -23.753 1.00 91.19 214 LEU A CA 1
ATOM 1592 C C . LEU A 1 214 ? 12.341 -7.021 -23.877 1.00 91.19 214 LEU A C 1
ATOM 1594 O O . LEU A 1 214 ? 12.426 -6.142 -23.017 1.00 91.19 214 LEU A O 1
ATOM 1598 N N . VAL A 1 215 ? 13.156 -7.077 -24.922 1.00 91.12 215 VAL A N 1
ATOM 1599 C CA . VAL A 1 215 ? 14.145 -6.038 -25.230 1.00 91.12 215 VAL A CA 1
ATOM 1600 C C . VAL A 1 215 ? 13.607 -5.081 -26.293 1.00 91.12 215 VAL A C 1
ATOM 1602 O O . VAL A 1 215 ? 12.588 -5.334 -26.934 1.00 91.12 215 VAL A O 1
ATOM 1605 N N . ALA A 1 216 ? 14.280 -3.948 -26.476 1.00 89.12 216 ALA A N 1
ATOM 1606 C CA . ALA A 1 216 ? 13.947 -2.994 -27.527 1.00 89.12 216 ALA A CA 1
ATOM 1607 C C . ALA A 1 216 ? 13.831 -3.664 -28.914 1.00 89.12 216 ALA A C 1
ATOM 1609 O O . ALA A 1 216 ? 14.775 -4.292 -29.392 1.00 89.12 216 ALA A O 1
ATOM 1610 N N . GLY A 1 217 ? 12.681 -3.487 -29.570 1.00 88.19 217 GLY A N 1
ATOM 1611 C CA . GLY A 1 217 ? 12.370 -4.072 -30.876 1.00 88.19 217 GLY A CA 1
ATOM 1612 C C . GLY A 1 217 ? 11.611 -5.400 -30.817 1.00 88.19 217 GLY A C 1
ATOM 1613 O O . GLY A 1 217 ? 11.136 -5.855 -31.859 1.00 88.19 217 GLY A O 1
ATOM 1614 N N . ASP A 1 218 ? 11.453 -6.003 -29.636 1.00 88.69 218 ASP A N 1
ATOM 1615 C CA . ASP A 1 218 ? 10.688 -7.239 -29.488 1.00 88.69 218 ASP A CA 1
ATOM 1616 C C . ASP A 1 218 ? 9.187 -7.007 -29.671 1.00 88.69 218 ASP A C 1
ATOM 1618 O O . ASP A 1 218 ? 8.614 -6.015 -29.207 1.00 88.69 218 ASP A O 1
ATOM 1622 N N . VAL A 1 219 ? 8.546 -8.000 -30.289 1.00 92.19 219 VAL A N 1
ATOM 1623 C CA . VAL A 1 219 ? 7.094 -8.179 -30.321 1.00 92.19 219 VAL A CA 1
ATOM 1624 C C . VAL A 1 219 ? 6.803 -9.627 -29.941 1.00 92.19 219 VAL A C 1
ATOM 1626 O O . VAL A 1 219 ? 7.226 -10.551 -30.638 1.00 92.19 219 VAL A O 1
ATOM 1629 N N . LEU A 1 220 ? 6.104 -9.839 -28.826 1.00 91.88 220 LEU A N 1
ATOM 1630 C CA . LEU A 1 220 ? 5.825 -11.168 -28.281 1.00 91.88 220 LEU A CA 1
ATOM 1631 C C . LEU A 1 220 ? 4.346 -11.313 -27.926 1.00 91.88 220 LEU A C 1
ATOM 1633 O O . LEU A 1 220 ? 3.761 -10.439 -27.292 1.00 91.88 220 LEU A O 1
ATOM 1637 N N . THR A 1 221 ? 3.751 -12.454 -28.270 1.00 92.88 221 THR A N 1
ATOM 1638 C CA . THR A 1 221 ? 2.435 -12.835 -27.747 1.00 92.88 221 THR A CA 1
ATOM 1639 C C . THR A 1 221 ? 2.586 -13.486 -26.374 1.00 92.88 221 THR A C 1
ATOM 1641 O O . THR A 1 221 ? 3.304 -14.476 -26.225 1.00 92.88 221 THR A O 1
ATOM 1644 N N . VAL A 1 222 ? 1.891 -12.948 -25.376 1.00 90.19 222 VAL A N 1
ATOM 1645 C CA . VAL A 1 222 ? 1.884 -13.425 -23.991 1.00 90.19 222 VAL A CA 1
ATOM 1646 C C . VAL A 1 222 ? 0.454 -13.741 -23.558 1.00 90.19 222 VAL A C 1
ATOM 1648 O O . VAL A 1 222 ? -0.485 -13.039 -23.924 1.00 90.19 222 VAL A O 1
ATOM 1651 N N . GLU A 1 223 ? 0.284 -14.790 -22.760 1.00 90.31 223 GLU A N 1
ATOM 1652 C CA . GLU A 1 223 ? -0.993 -15.083 -22.106 1.00 90.31 223 GLU A CA 1
ATOM 1653 C C . GLU A 1 223 ? -1.059 -14.327 -20.780 1.00 90.31 223 GLU A C 1
ATOM 1655 O O . GLU A 1 223 ? -0.176 -14.490 -19.933 1.00 90.31 223 GLU A O 1
ATOM 1660 N N . LEU A 1 224 ? -2.094 -13.505 -20.600 1.00 89.81 224 LEU A N 1
ATOM 1661 C CA . LEU A 1 224 ? -2.335 -12.772 -19.358 1.00 89.81 224 LEU A CA 1
ATOM 1662 C C . LEU A 1 224 ? -3.635 -13.250 -18.718 1.00 89.81 224 LEU A C 1
ATOM 1664 O O . LEU A 1 224 ? -4.665 -13.364 -19.380 1.00 89.81 224 LEU A O 1
ATOM 1668 N N . ASP A 1 225 ? -3.593 -13.494 -17.411 1.00 87.88 225 ASP A N 1
ATOM 1669 C CA . ASP A 1 225 ? -4.785 -13.793 -16.620 1.00 87.88 225 ASP A CA 1
ATOM 1670 C C . ASP A 1 225 ? -5.598 -12.519 -16.345 1.00 87.88 225 ASP A C 1
ATOM 1672 O O . ASP A 1 225 ? -5.083 -11.408 -16.428 1.00 87.88 225 ASP A O 1
ATOM 1676 N N . ALA A 1 226 ? -6.853 -12.652 -15.910 1.00 88.38 226 ALA A N 1
ATOM 1677 C CA . ALA A 1 226 ? -7.550 -11.510 -15.324 1.00 88.38 226 ALA A CA 1
ATOM 1678 C C . ALA A 1 226 ? -6.887 -11.077 -14.002 1.00 88.38 226 ALA A C 1
ATOM 1680 O O . ALA A 1 226 ? -6.551 -11.900 -13.141 1.00 88.38 226 ALA A O 1
ATOM 1681 N N . GLY A 1 227 ? -6.754 -9.766 -13.818 1.00 86.94 227 GLY A N 1
ATOM 1682 C CA . GLY A 1 227 ? -6.193 -9.132 -12.633 1.00 86.94 227 GLY A CA 1
ATOM 1683 C C . GLY A 1 227 ? -5.016 -8.208 -12.931 1.00 86.94 227 GLY A C 1
ATOM 1684 O O . GLY A 1 227 ? -4.703 -7.880 -14.076 1.00 86.94 227 GLY A O 1
ATOM 1685 N N . TRP A 1 228 ? -4.366 -7.756 -11.861 1.00 86.81 228 TRP A N 1
ATOM 1686 C CA . TRP A 1 228 ? -3.268 -6.804 -11.967 1.00 86.81 228 TRP A CA 1
ATOM 1687 C C . TRP A 1 228 ? -1.941 -7.461 -12.334 1.00 86.81 228 TRP A C 1
ATOM 1689 O O . TRP A 1 228 ? -1.550 -8.501 -11.794 1.00 86.81 228 TRP A O 1
ATOM 1699 N N . HIS A 1 229 ? -1.230 -6.764 -13.204 1.00 88.44 229 HIS A N 1
ATOM 1700 C CA . HIS A 1 229 ? 0.099 -7.087 -13.681 1.00 88.44 229 HIS A CA 1
ATOM 1701 C C . HIS A 1 229 ? 1.023 -5.900 -13.410 1.00 88.44 229 HIS A C 1
ATOM 1703 O O . HIS A 1 229 ? 0.582 -4.746 -13.363 1.00 88.44 229 HIS A O 1
ATOM 1709 N N . TYR A 1 230 ? 2.303 -6.187 -13.206 1.00 86.56 230 TYR A N 1
ATOM 1710 C CA . TYR A 1 230 ? 3.343 -5.178 -13.067 1.00 86.56 230 TYR A CA 1
ATOM 1711 C C . TYR A 1 230 ? 4.205 -5.140 -14.329 1.00 86.56 230 TYR A C 1
ATOM 1713 O O . TYR A 1 230 ? 4.353 -6.132 -15.047 1.00 86.56 230 TYR A O 1
ATOM 1721 N N . ILE A 1 231 ? 4.788 -3.973 -14.564 1.00 90.06 231 ILE A N 1
ATOM 1722 C CA . ILE A 1 231 ? 5.715 -3.693 -15.651 1.00 90.06 231 ILE A CA 1
ATOM 1723 C C . ILE A 1 231 ? 6.935 -3.021 -15.025 1.00 90.06 231 ILE A C 1
ATOM 1725 O O . ILE A 1 231 ? 6.785 -2.058 -14.273 1.00 90.06 231 ILE A O 1
ATOM 1729 N N . LEU A 1 232 ? 8.138 -3.490 -15.333 1.00 88.56 232 LEU A N 1
ATOM 1730 C CA . LEU A 1 232 ? 9.378 -2.783 -15.027 1.00 88.56 232 LEU A CA 1
ATOM 1731 C C . LEU A 1 232 ? 9.976 -2.292 -16.338 1.00 88.56 232 LEU A C 1
ATOM 1733 O O . LEU A 1 232 ? 10.341 -3.107 -17.179 1.00 88.56 232 LEU A O 1
ATOM 1737 N N . PHE A 1 233 ? 10.076 -0.977 -16.496 1.00 90.31 233 PHE A N 1
ATOM 1738 C CA . PHE A 1 233 ? 10.844 -0.358 -17.573 1.00 90.31 233 PHE A CA 1
ATOM 1739 C C . PHE A 1 233 ? 12.280 -0.228 -17.092 1.00 90.31 233 PHE A C 1
ATOM 1741 O O . PHE A 1 233 ? 12.500 0.433 -16.081 1.00 90.31 233 PHE A O 1
ATOM 1748 N N . VAL A 1 234 ? 13.229 -0.862 -17.770 1.00 87.62 234 VAL A N 1
ATOM 1749 C CA . VAL A 1 234 ? 14.625 -0.984 -17.338 1.00 87.62 234 VAL A CA 1
ATOM 1750 C C . VAL A 1 234 ? 15.538 -0.315 -18.361 1.00 87.62 234 VAL A C 1
ATOM 1752 O O . VAL A 1 234 ? 15.362 -0.492 -19.566 1.00 87.62 234 VAL A O 1
ATOM 1755 N N . ARG A 1 235 ? 16.533 0.433 -17.881 1.00 87.12 235 ARG A N 1
ATOM 1756 C CA . ARG A 1 235 ? 17.650 0.956 -18.680 1.00 87.12 235 ARG A CA 1
ATOM 1757 C C . ARG A 1 235 ? 18.962 0.828 -17.913 1.00 87.12 235 ARG A C 1
ATOM 1759 O O . ARG A 1 235 ? 18.970 0.699 -16.689 1.00 87.12 235 ARG A O 1
ATOM 1766 N N . ARG A 1 236 ? 20.082 0.876 -18.633 1.00 81.62 236 ARG A N 1
ATOM 1767 C CA . ARG A 1 236 ? 21.416 0.912 -18.021 1.00 81.62 236 ARG A CA 1
ATOM 1768 C C . ARG A 1 236 ? 21.714 2.276 -17.404 1.00 81.62 236 ARG A C 1
ATOM 1770 O O . ARG A 1 236 ? 21.221 3.310 -17.851 1.00 81.62 236 ARG A O 1
ATOM 1777 N N . ASP A 1 237 ? 22.552 2.260 -16.381 1.00 74.69 237 ASP A N 1
ATOM 1778 C CA . ASP A 1 237 ? 23.081 3.458 -15.746 1.00 74.69 237 ASP A CA 1
ATOM 1779 C C . ASP A 1 237 ? 23.912 4.290 -16.733 1.00 74.69 237 ASP A C 1
ATOM 1781 O O . ASP A 1 237 ? 24.560 3.758 -17.635 1.00 74.69 237 ASP A O 1
ATOM 1785 N N . GLY A 1 238 ? 23.839 5.613 -16.597 1.00 74.25 238 GLY A N 1
ATOM 1786 C CA . GLY A 1 238 ? 24.470 6.570 -17.510 1.00 74.25 238 GLY A CA 1
ATOM 1787 C C . GLY A 1 238 ? 23.817 6.708 -18.892 1.00 74.25 238 GLY A C 1
ATOM 1788 O O . GLY A 1 238 ? 24.232 7.577 -19.656 1.00 74.25 238 GLY A O 1
ATOM 1789 N N . LEU A 1 239 ? 22.788 5.916 -19.215 1.00 83.00 239 LEU A N 1
ATOM 1790 C CA . LEU A 1 239 ? 22.058 5.979 -20.486 1.00 83.00 239 LEU A CA 1
ATOM 1791 C C . LEU A 1 239 ? 20.560 6.213 -20.241 1.00 83.00 239 LEU A C 1
ATOM 1793 O O . LEU A 1 239 ? 19.759 5.307 -20.489 1.00 83.00 239 LEU A O 1
ATOM 1797 N N . PRO A 1 240 ? 20.145 7.393 -19.747 1.00 84.62 240 PRO A N 1
ATOM 1798 C CA . PRO A 1 240 ? 18.733 7.694 -19.574 1.00 84.62 240 PRO A CA 1
ATOM 1799 C C . PRO A 1 240 ? 18.029 7.838 -20.927 1.00 84.62 240 PRO A C 1
ATOM 1801 O O . PRO A 1 240 ? 18.638 8.245 -21.914 1.00 84.62 240 PRO A O 1
ATOM 1804 N N . GLY A 1 241 ? 16.734 7.545 -20.971 1.00 88.25 241 GLY A N 1
ATOM 1805 C CA . GLY A 1 241 ? 15.943 7.761 -22.177 1.00 88.25 241 GLY A CA 1
ATOM 1806 C C . GLY A 1 241 ? 14.602 7.051 -22.163 1.00 88.25 241 GLY A C 1
ATOM 1807 O O . GLY A 1 241 ? 14.221 6.402 -21.186 1.00 88.25 241 GLY A O 1
ATOM 1808 N N . ASP A 1 242 ? 13.886 7.191 -23.269 1.00 92.56 242 ASP A N 1
ATOM 1809 C CA . ASP A 1 242 ? 12.515 6.721 -23.379 1.00 92.56 242 ASP A CA 1
ATOM 1810 C C . ASP A 1 242 ? 12.441 5.226 -23.683 1.00 92.56 242 ASP A C 1
ATOM 1812 O O . ASP A 1 242 ? 13.214 4.680 -24.475 1.00 92.56 242 ASP A O 1
ATOM 1816 N N . VAL A 1 243 ? 11.477 4.571 -23.041 1.00 93.88 243 VAL A N 1
ATOM 1817 C CA . VAL A 1 243 ? 11.060 3.202 -23.327 1.00 93.88 243 VAL A CA 1
ATOM 1818 C C . VAL A 1 243 ? 9.550 3.213 -23.523 1.00 93.88 243 VAL A C 1
ATOM 1820 O O . VAL A 1 243 ? 8.792 3.573 -22.617 1.00 93.88 243 VAL A O 1
ATOM 1823 N N . ALA A 1 244 ? 9.117 2.844 -24.723 1.00 95.00 244 ALA A N 1
ATOM 1824 C CA . ALA A 1 244 ? 7.719 2.700 -25.075 1.00 95.00 244 ALA A CA 1
ATOM 1825 C C . ALA A 1 244 ? 7.290 1.232 -24.995 1.00 95.00 244 ALA A C 1
ATOM 1827 O O . ALA A 1 244 ? 8.031 0.324 -25.373 1.00 95.00 244 ALA A O 1
ATOM 1828 N N . LEU A 1 245 ? 6.071 1.016 -24.516 1.00 96.19 245 LEU A N 1
ATOM 1829 C CA . LEU A 1 245 ? 5.421 -0.281 -24.418 1.00 96.19 245 LEU A CA 1
ATOM 1830 C C . LEU A 1 245 ? 4.011 -0.175 -24.985 1.00 96.19 245 LEU A C 1
ATOM 1832 O O . LEU A 1 245 ? 3.247 0.710 -24.599 1.00 96.19 245 LEU A O 1
ATOM 1836 N N . THR A 1 246 ? 3.658 -1.139 -25.822 1.00 96.69 246 THR A N 1
ATOM 1837 C CA . THR A 1 246 ? 2.315 -1.316 -26.367 1.00 96.69 246 THR A CA 1
ATOM 1838 C C . THR A 1 246 ? 1.856 -2.730 -26.039 1.00 96.69 246 THR A C 1
ATOM 1840 O O . THR A 1 246 ? 2.559 -3.693 -26.325 1.00 96.69 246 THR A O 1
ATOM 1843 N N . ILE A 1 247 ? 0.676 -2.860 -25.436 1.00 95.25 247 ILE A N 1
ATOM 1844 C CA . ILE A 1 247 ? 0.027 -4.143 -25.141 1.00 95.25 247 ILE A CA 1
ATOM 1845 C C . ILE A 1 247 ? -1.315 -4.136 -25.869 1.00 95.25 247 ILE A C 1
ATOM 1847 O O . ILE A 1 247 ? -2.130 -3.260 -25.598 1.00 95.25 247 ILE A O 1
ATOM 1851 N N . THR A 1 248 ? -1.567 -5.086 -26.767 1.00 95.06 248 THR A N 1
ATOM 1852 C CA . THR A 1 248 ? -2.803 -5.148 -27.566 1.00 95.06 248 THR A CA 1
ATOM 1853 C C . THR A 1 248 ? -3.447 -6.525 -27.455 1.00 95.06 248 THR A C 1
ATOM 1855 O O . THR A 1 248 ? -2.774 -7.538 -27.623 1.00 95.06 248 THR A O 1
ATOM 1858 N N . GLY A 1 249 ? -4.751 -6.580 -27.173 1.00 90.31 249 GLY A N 1
ATOM 1859 C CA . GLY A 1 249 ? -5.493 -7.843 -27.154 1.00 90.31 249 GLY A CA 1
ATOM 1860 C C . GLY A 1 249 ? -5.552 -8.476 -28.545 1.00 90.31 249 GLY A C 1
ATOM 1861 O O . GLY A 1 249 ? -5.870 -7.802 -29.526 1.00 90.31 249 GLY A O 1
ATOM 1862 N N . VAL A 1 250 ? -5.254 -9.771 -28.640 1.00 86.81 250 VAL A N 1
ATOM 1863 C CA . VAL A 1 250 ? -5.355 -10.528 -29.891 1.00 86.81 250 VAL A CA 1
ATOM 1864 C C . VAL A 1 250 ? -6.734 -11.183 -29.942 1.00 86.81 250 VAL A C 1
ATOM 1866 O O . VAL A 1 250 ? -7.054 -12.035 -29.118 1.00 86.81 250 VAL A O 1
ATOM 1869 N N . GLU A 1 251 ? -7.571 -10.809 -30.913 1.00 71.44 251 GLU A N 1
ATOM 1870 C CA . GLU A 1 251 ? -8.818 -11.541 -31.160 1.00 71.44 251 GLU A CA 1
ATOM 1871 C C . GLU A 1 251 ? -8.505 -12.977 -31.606 1.00 71.44 251 GLU A C 1
ATOM 1873 O O . GLU A 1 251 ? -7.753 -13.194 -32.564 1.00 71.44 251 GLU A O 1
ATOM 1878 N N . ASP A 1 252 ? -9.111 -13.968 -30.945 1.00 52.72 252 ASP A N 1
ATOM 1879 C CA . ASP A 1 252 ? -8.953 -15.373 -31.309 1.00 52.72 252 ASP A CA 1
ATOM 1880 C C . ASP A 1 252 ? -9.501 -15.617 -32.727 1.00 52.72 252 ASP A C 1
ATOM 1882 O O . ASP A 1 252 ? -10.707 -15.694 -32.977 1.00 52.72 252 ASP A O 1
ATOM 1886 N N . ARG A 1 253 ? -8.596 -15.752 -33.701 1.00 46.53 253 ARG A N 1
ATOM 1887 C CA . ARG A 1 253 ? -8.941 -16.090 -35.091 1.00 46.53 253 ARG A CA 1
ATOM 1888 C C . ARG A 1 253 ? -9.412 -17.545 -35.257 1.00 46.53 253 ARG A C 1
ATOM 1890 O O . ARG A 1 253 ? -9.610 -17.979 -36.391 1.00 46.53 253 ARG A O 1
ATOM 1897 N N . ARG A 1 254 ? -9.647 -18.312 -34.182 1.00 44.09 254 ARG A N 1
ATOM 1898 C CA . ARG A 1 254 ? -10.172 -19.694 -34.228 1.00 44.09 254 ARG A CA 1
ATOM 1899 C C . ARG A 1 254 ? -11.703 -19.788 -34.140 1.00 44.09 254 ARG A C 1
ATOM 1901 O O . ARG A 1 254 ? -12.236 -20.691 -33.506 1.00 44.09 254 ARG A O 1
ATOM 1908 N N . GLY A 1 255 ? -12.430 -18.893 -34.816 1.00 38.94 255 GLY A N 1
ATOM 1909 C CA . GLY A 1 255 ? -13.906 -18.911 -34.830 1.00 38.94 255 GLY A CA 1
ATOM 1910 C C . GLY A 1 255 ? -14.594 -18.608 -36.166 1.00 38.94 255 GLY A C 1
ATOM 1911 O O . GLY A 1 255 ? -15.812 -18.731 -36.261 1.00 38.94 255 GLY A O 1
ATOM 1912 N N . LYS A 1 256 ? -13.864 -18.239 -37.228 1.00 38.84 256 LYS A N 1
ATOM 1913 C CA . LYS A 1 256 ? -14.445 -17.936 -38.555 1.00 38.84 256 LYS A CA 1
ATOM 1914 C C . LYS A 1 256 ? -13.974 -18.942 -39.605 1.00 38.84 256 LYS A C 1
ATOM 1916 O O . LYS A 1 256 ? -13.203 -18.609 -40.497 1.00 38.84 256 LYS A O 1
ATOM 1921 N N . GLY A 1 257 ? -14.415 -20.193 -39.484 1.00 35.97 257 GLY A N 1
ATOM 1922 C CA . GLY A 1 257 ? -13.993 -21.254 -40.404 1.00 35.97 257 GLY A CA 1
ATOM 1923 C C . GLY A 1 257 ? -14.793 -22.554 -40.347 1.00 35.97 257 GLY A C 1
ATOM 1924 O O . GLY A 1 257 ? -14.243 -23.600 -40.658 1.00 35.97 257 GLY A O 1
ATOM 1925 N N . ALA A 1 258 ? -16.066 -22.533 -39.948 1.00 39.81 258 ALA A N 1
ATOM 1926 C CA . ALA A 1 258 ? -16.939 -23.701 -40.075 1.00 39.81 258 ALA A CA 1
ATOM 1927 C C . ALA A 1 258 ? -18.381 -23.245 -40.314 1.00 39.81 258 ALA A C 1
ATOM 1929 O O . ALA A 1 258 ? -19.135 -23.009 -39.377 1.00 39.81 258 ALA A O 1
ATOM 1930 N N . GLY A 1 259 ? -18.756 -23.064 -41.582 1.00 41.47 259 GLY A N 1
ATOM 1931 C CA . GLY A 1 259 ? -20.128 -22.683 -41.916 1.00 41.47 259 GLY A CA 1
ATOM 1932 C C . GLY A 1 259 ? -20.347 -22.195 -43.341 1.00 41.47 259 GLY A C 1
ATOM 1933 O O . GLY A 1 259 ? -21.006 -21.181 -43.519 1.00 41.47 259 GLY A O 1
ATOM 1934 N N . ALA A 1 260 ? -19.795 -22.875 -44.350 1.00 39.00 260 ALA A N 1
ATOM 1935 C CA . ALA A 1 260 ? -20.270 -22.746 -45.731 1.00 39.00 260 ALA A CA 1
ATOM 1936 C C . ALA A 1 260 ? -19.731 -23.885 -46.611 1.00 39.00 260 ALA A C 1
ATOM 1938 O O . ALA A 1 260 ? -18.770 -23.703 -47.355 1.00 39.00 260 ALA A O 1
ATOM 1939 N N . ARG A 1 261 ? -20.375 -25.054 -46.564 1.00 35.56 261 ARG A N 1
ATOM 1940 C CA . ARG A 1 261 ? -20.533 -25.899 -47.756 1.00 35.56 261 ARG A CA 1
ATOM 1941 C C . ARG A 1 261 ? -21.961 -26.435 -47.774 1.00 35.56 261 ARG A C 1
ATOM 1943 O O . ARG A 1 261 ? -22.380 -27.102 -46.834 1.00 35.56 261 ARG A O 1
ATOM 1950 N N . ARG A 1 262 ? -22.687 -26.004 -48.807 1.00 37.59 262 ARG A N 1
ATOM 1951 C CA . ARG A 1 262 ? -23.889 -26.655 -49.330 1.00 37.59 262 ARG A CA 1
ATOM 1952 C C . ARG A 1 262 ? -23.514 -27.996 -49.945 1.00 37.59 262 ARG A C 1
ATOM 1954 O O . ARG A 1 262 ? -22.346 -28.107 -50.386 1.00 37.59 262 ARG A O 1
#

Nearest PDB structures (foldseek):
  5sv5-assembly1_A  TM=7.354E-01  e=9.258E-05  Bacillus anthracis
  1nqj-assembly2_B  TM=6.372E-01  e=2.004E-04  Hathewaya histolytica
  5iku-assembly1_A  TM=5.533E-01  e=1.107E-03  Hathewaya histolytica
  8x8h-assembly4_D  TM=4.486E-01  e=2.989E-03  Lachnoclostridium phytofermentans ISDg
  7wr7-assembly1_A  TM=5.587E-01  e=4.458E-02  Homo sapiens

Sequence (262 aa):
RLPLWQVLVNLELTSGEGVAVPWTLSHFVRDPAELPSVGDLKKEMRRAIQQMRQIASAPTLRAYSGPVLLGPRPAGLLMHEALGHRLEGSRLLSSGEGQTFKDSLGESLGEIREAYDAAPLCPLVEARLAVVECAARPIQPRVDLSGWDALVTVGCEAPDARGDGGGTHWIPRSFEVLAPGSYEVAVAADPADGAEVILGRCGGRCGGGVYQRLVAGDVLTVELDAGWHYILFVRRDGLPGDVALTITGVEDRRGKGAGARR

pLDDT: mean 80.94, std 16.59, range [35.56, 98.0]

Radius of gyration: 26.82 Å; Cα contacts (8 Å, |Δi|>4): 426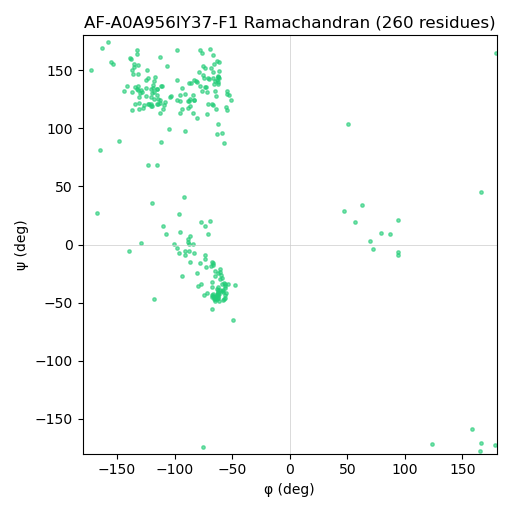; chains: 1; bounding box: 53×44×95 Å